Protein AF-A0A955Y370-F1 (afdb_monomer)

Structure (mmCIF, N/CA/C/O backbone):
data_AF-A0A955Y370-F1
#
_entry.id   AF-A0A955Y370-F1
#
loop_
_atom_site.group_PDB
_atom_site.id
_atom_site.type_symbol
_atom_site.label_atom_id
_atom_site.label_alt_id
_atom_site.label_comp_id
_atom_site.label_asym_id
_atom_site.label_entity_id
_atom_site.label_seq_id
_atom_site.pdbx_PDB_ins_code
_atom_site.Cartn_x
_atom_site.Cartn_y
_atom_site.Cartn_z
_atom_site.occupancy
_atom_site.B_iso_or_equiv
_atom_site.auth_seq_id
_atom_site.auth_comp_id
_atom_site.auth_asym_id
_atom_site.auth_atom_id
_atom_site.pdbx_PDB_model_num
ATOM 1 N N . ARG A 1 1 ? -1.238 20.416 1.397 1.00 49.16 1 ARG A N 1
ATOM 2 C CA . ARG A 1 1 ? -1.652 21.721 0.815 1.00 49.16 1 ARG A CA 1
ATOM 3 C C . ARG A 1 1 ? -1.357 22.889 1.753 1.00 49.16 1 ARG A C 1
ATOM 5 O O . ARG A 1 1 ? -0.565 23.721 1.354 1.00 49.16 1 ARG A O 1
ATOM 12 N N . ALA A 1 2 ? -1.892 22.925 2.979 1.00 51.19 2 ALA A N 1
ATOM 13 C CA . ALA A 1 2 ? -1.605 24.004 3.940 1.00 51.19 2 ALA A CA 1
ATOM 14 C C . ALA A 1 2 ? -0.095 24.207 4.202 1.00 51.19 2 ALA A C 1
ATOM 16 O O . ALA A 1 2 ? 0.390 25.326 4.132 1.00 51.19 2 ALA A O 1
ATOM 17 N N . VAL A 1 3 ? 0.667 23.115 4.366 1.00 54.50 3 VAL A N 1
ATOM 18 C CA . VAL A 1 3 ? 2.142 23.150 4.491 1.00 54.50 3 VAL A CA 1
ATOM 19 C C . VAL A 1 3 ? 2.817 23.796 3.272 1.00 54.50 3 VAL A C 1
ATOM 21 O O . VAL A 1 3 ? 3.740 24.586 3.415 1.00 54.50 3 VAL A O 1
ATOM 24 N N . TYR A 1 4 ? 2.323 23.507 2.065 1.00 56.50 4 TYR A N 1
ATOM 25 C CA . TYR A 1 4 ? 2.845 24.093 0.828 1.00 56.50 4 TYR A CA 1
ATOM 26 C C . TYR A 1 4 ? 2.533 25.588 0.727 1.00 56.50 4 TYR A C 1
ATOM 28 O O . TYR A 1 4 ? 3.394 26.373 0.349 1.00 56.50 4 TYR A O 1
ATOM 36 N N . GLU A 1 5 ? 1.311 25.986 1.082 1.00 58.84 5 GLU A N 1
ATOM 37 C CA . GLU A 1 5 ? 0.891 27.389 1.071 1.00 58.84 5 GLU A CA 1
ATOM 38 C C . GLU A 1 5 ? 1.672 28.212 2.111 1.00 58.84 5 GLU A C 1
ATOM 40 O O . GLU A 1 5 ? 2.074 29.334 1.808 1.00 58.84 5 GLU A O 1
ATOM 45 N N . ALA A 1 6 ? 1.966 27.635 3.282 1.00 60.94 6 ALA A N 1
ATOM 46 C CA . ALA A 1 6 ? 2.819 28.244 4.303 1.00 60.94 6 ALA A CA 1
ATOM 47 C C . ALA A 1 6 ? 4.282 28.380 3.840 1.00 60.94 6 ALA A C 1
ATOM 49 O O . ALA A 1 6 ? 4.872 29.448 3.983 1.00 60.94 6 ALA A O 1
ATOM 50 N N . LEU A 1 7 ? 4.842 27.338 3.215 1.00 59.12 7 LEU A N 1
ATOM 51 C CA . LEU A 1 7 ? 6.190 27.367 2.636 1.00 59.12 7 LEU A CA 1
ATOM 52 C C . LEU A 1 7 ? 6.324 28.401 1.518 1.00 59.12 7 LEU A C 1
ATOM 54 O O . LEU A 1 7 ? 7.246 29.209 1.526 1.00 59.12 7 LEU A O 1
ATOM 58 N N . ASP A 1 8 ? 5.394 28.406 0.564 1.00 58.59 8 ASP A N 1
ATOM 59 C CA . ASP A 1 8 ? 5.404 29.351 -0.553 1.00 58.59 8 ASP A CA 1
ATOM 60 C C . ASP A 1 8 ? 5.187 30.795 -0.069 1.00 58.59 8 ASP A C 1
ATOM 62 O O . ASP A 1 8 ? 5.757 31.733 -0.626 1.00 58.59 8 ASP A O 1
ATOM 66 N N . ALA A 1 9 ? 4.396 31.007 0.988 1.00 61.97 9 ALA A N 1
ATOM 67 C CA . ALA A 1 9 ? 4.285 32.309 1.644 1.00 61.97 9 ALA A CA 1
ATOM 68 C C . ALA A 1 9 ? 5.610 32.736 2.302 1.00 61.97 9 ALA A C 1
ATOM 70 O O . ALA A 1 9 ? 6.105 33.815 1.980 1.00 61.97 9 ALA A O 1
ATOM 71 N N . GLY A 1 10 ? 6.224 31.876 3.123 1.00 61.25 10 GLY A N 1
ATOM 72 C CA . GLY A 1 10 ? 7.496 32.166 3.796 1.00 61.25 10 GLY A CA 1
ATOM 73 C C . GLY A 1 10 ? 8.646 32.420 2.818 1.00 61.25 10 GLY A C 1
ATOM 74 O O . GLY A 1 10 ? 9.392 33.386 2.964 1.00 61.25 10 GLY A O 1
ATOM 75 N N . CYS A 1 11 ? 8.745 31.635 1.741 1.00 57.28 11 CYS A N 1
ATOM 76 C CA . CYS A 1 11 ? 9.739 31.862 0.693 1.00 57.28 11 CYS A CA 1
ATOM 77 C C . CYS A 1 11 ? 9.507 33.170 -0.081 1.00 57.28 11 CYS A C 1
ATOM 79 O O . CYS A 1 11 ? 10.476 33.845 -0.433 1.00 57.28 11 CYS A O 1
ATOM 81 N N . ARG A 1 12 ? 8.247 33.557 -0.342 1.00 58.09 12 ARG A N 1
ATOM 82 C CA . ARG A 1 12 ? 7.923 34.844 -0.986 1.00 58.09 12 ARG A CA 1
ATOM 83 C C . ARG A 1 12 ? 8.251 36.031 -0.088 1.00 58.09 12 ARG A C 1
ATOM 85 O O . ARG A 1 12 ? 8.795 37.016 -0.581 1.00 58.09 12 ARG A O 1
ATOM 92 N N . GLU A 1 13 ? 7.955 35.928 1.203 1.00 57.97 13 GLU A N 1
ATOM 93 C CA . GLU A 1 13 ? 8.300 36.947 2.196 1.00 57.97 13 GLU A CA 1
ATOM 94 C C . GLU A 1 13 ? 9.823 37.101 2.320 1.00 57.97 13 GLU A C 1
ATOM 96 O O . GLU A 1 13 ? 10.338 38.211 2.183 1.00 57.97 13 GLU A O 1
ATOM 101 N N . ALA A 1 14 ? 10.554 35.985 2.419 1.00 53.78 14 ALA A N 1
ATOM 102 C CA . ALA A 1 14 ? 12.016 35.959 2.433 1.00 53.78 14 ALA A CA 1
ATOM 103 C C . ALA A 1 14 ? 12.639 36.555 1.159 1.00 53.78 14 ALA A C 1
ATOM 105 O O . ALA A 1 14 ? 13.657 37.243 1.213 1.00 53.78 14 ALA A O 1
ATOM 106 N N . ALA A 1 15 ? 12.043 36.296 -0.009 1.00 53.59 15 ALA A N 1
ATOM 107 C CA . ALA A 1 15 ? 12.495 36.873 -1.272 1.00 53.59 15 ALA A CA 1
ATOM 108 C C . ALA A 1 15 ? 12.264 38.391 -1.326 1.00 53.59 15 ALA A C 1
ATOM 110 O O . ALA A 1 15 ? 13.119 39.122 -1.827 1.00 53.59 15 ALA A O 1
ATOM 111 N N . ALA A 1 16 ? 11.139 38.869 -0.787 1.00 56.91 16 ALA A N 1
ATOM 112 C CA . ALA A 1 16 ? 10.810 40.290 -0.729 1.00 56.91 16 ALA A CA 1
ATOM 113 C C . ALA A 1 16 ? 11.708 41.073 0.246 1.00 56.91 16 ALA A C 1
ATOM 115 O O . ALA A 1 16 ? 12.012 42.237 -0.011 1.00 56.91 16 ALA A O 1
ATOM 116 N N . SER A 1 17 ? 12.177 40.444 1.329 1.00 56.47 17 SER A N 1
ATOM 117 C CA . SER A 1 17 ? 13.056 41.068 2.331 1.00 56.47 17 SER A CA 1
ATOM 118 C C . SER A 1 17 ? 14.545 41.086 1.959 1.00 56.47 17 SER A C 1
ATOM 120 O O . SER A 1 17 ? 15.363 41.575 2.738 1.00 56.47 17 SER A O 1
ATOM 122 N N . GLY A 1 18 ? 14.914 40.565 0.785 1.00 54.41 18 GLY A N 1
ATOM 123 C CA . GLY A 1 18 ? 16.293 40.190 0.483 1.00 54.41 18 GLY A CA 1
ATOM 124 C C . GLY A 1 18 ? 16.568 38.815 1.079 1.00 54.41 18 GLY A C 1
ATOM 125 O O . GLY A 1 18 ? 16.416 38.602 2.280 1.00 54.41 18 GLY A O 1
ATOM 126 N N . TRP A 1 19 ? 16.894 37.866 0.206 1.00 52.66 19 TRP A N 1
ATOM 127 C CA . TRP A 1 19 ? 16.840 36.452 0.537 1.00 52.66 19 TRP A CA 1
ATOM 128 C C . TRP A 1 19 ? 17.754 36.099 1.706 1.00 52.66 19 TRP A C 1
ATOM 130 O O . TRP A 1 19 ? 18.968 36.310 1.656 1.00 52.66 19 TRP A O 1
ATOM 140 N N . ASP A 1 20 ? 17.142 35.583 2.765 1.00 58.75 20 ASP A N 1
ATOM 141 C CA . ASP A 1 20 ? 17.850 35.215 3.969 1.00 58.75 20 ASP A CA 1
ATOM 142 C C . ASP A 1 20 ? 18.266 33.750 3.916 1.00 58.75 20 ASP A C 1
ATOM 144 O O . ASP A 1 20 ? 17.431 32.847 3.817 1.00 58.75 20 ASP A O 1
ATOM 148 N N . SER A 1 21 ? 19.572 33.524 4.038 1.00 51.72 21 SER A N 1
ATOM 149 C CA . SER A 1 21 ? 20.179 32.201 4.075 1.00 51.72 21 SER A CA 1
ATOM 150 C C . SER A 1 21 ? 19.546 31.252 5.107 1.00 51.72 21 SER A C 1
ATOM 152 O O . SER A 1 21 ? 19.614 30.038 4.919 1.00 51.72 21 SER A O 1
ATOM 154 N N . ARG A 1 22 ? 18.902 31.779 6.155 1.00 56.19 22 ARG A N 1
ATOM 155 C CA . ARG A 1 22 ? 18.229 31.012 7.217 1.00 56.19 22 ARG A CA 1
ATOM 156 C C . ARG A 1 22 ? 17.066 30.148 6.713 1.00 56.19 22 ARG A C 1
ATOM 158 O O . ARG A 1 22 ? 16.859 29.052 7.222 1.00 56.19 22 ARG A O 1
ATOM 165 N N . TRP A 1 23 ? 16.335 30.591 5.687 1.00 57.62 23 TRP A N 1
ATOM 166 C CA . TRP A 1 23 ? 15.206 29.820 5.145 1.00 57.62 23 TRP A CA 1
ATOM 167 C C . TRP A 1 23 ? 15.648 28.567 4.407 1.00 57.62 23 TRP A C 1
ATOM 169 O O . TRP A 1 23 ? 14.915 27.586 4.370 1.00 57.62 23 TRP A O 1
ATOM 179 N N . VAL A 1 24 ? 16.850 28.591 3.835 1.00 58.09 24 VAL A N 1
ATOM 180 C CA . VAL A 1 24 ? 17.405 27.426 3.157 1.00 58.09 24 VAL A CA 1
ATOM 181 C C . VAL A 1 24 ? 17.718 26.353 4.183 1.00 58.09 24 VAL A C 1
ATOM 183 O O . VAL A 1 24 ? 17.191 25.268 4.035 1.00 58.09 24 VAL A O 1
ATOM 186 N N . ASP A 1 25 ? 18.420 26.644 5.277 1.00 57.97 25 ASP A N 1
ATOM 187 C CA . ASP A 1 25 ? 18.736 25.617 6.285 1.00 57.97 25 ASP A CA 1
ATOM 188 C C . ASP A 1 25 ? 17.469 24.958 6.869 1.00 57.97 25 ASP A C 1
ATOM 190 O O . ASP A 1 25 ? 17.417 23.739 7.004 1.00 57.97 25 ASP A O 1
ATOM 194 N N . LEU A 1 26 ? 16.403 25.733 7.090 1.00 59.19 26 LEU A N 1
ATOM 195 C CA . LEU A 1 26 ? 15.076 25.240 7.495 1.00 59.19 26 LEU A CA 1
ATOM 196 C C . LEU A 1 26 ? 14.420 24.338 6.431 1.00 59.19 26 LEU A C 1
ATOM 198 O O . LEU A 1 26 ? 13.953 23.241 6.733 1.00 59.19 26 LEU A O 1
ATOM 202 N N . VAL A 1 27 ? 14.428 24.772 5.168 1.00 64.81 27 VAL A N 1
ATOM 203 C CA . VAL A 1 27 ? 13.943 24.001 4.008 1.00 64.81 27 VAL A CA 1
ATOM 204 C C . VAL A 1 27 ? 14.742 22.704 3.838 1.00 64.81 27 VAL A C 1
ATOM 206 O O . VAL A 1 27 ? 14.165 21.665 3.526 1.00 64.81 27 VAL A O 1
ATOM 209 N N . LEU A 1 28 ? 16.055 22.746 4.063 1.00 61.28 28 LEU A N 1
ATOM 210 C CA . LEU A 1 28 ? 16.955 21.599 3.972 1.00 61.28 28 LEU A CA 1
ATOM 211 C C . LEU A 1 28 ? 16.728 20.611 5.126 1.00 61.28 28 LEU A C 1
ATOM 213 O O . LEU A 1 28 ? 16.648 19.407 4.882 1.00 61.28 28 LEU A O 1
ATOM 217 N N . LEU A 1 29 ? 16.542 21.108 6.354 1.00 61.66 29 LEU A N 1
ATOM 218 C CA . LEU A 1 29 ? 16.186 20.299 7.523 1.00 61.66 29 LEU A CA 1
ATOM 219 C C . LEU A 1 29 ? 14.863 19.553 7.294 1.00 61.66 29 LEU A C 1
ATOM 221 O O . LEU A 1 29 ? 14.743 18.374 7.623 1.00 61.66 29 LEU A O 1
ATOM 225 N N . TRP A 1 30 ? 13.884 20.217 6.673 1.00 62.06 30 TRP A N 1
ATOM 226 C CA . TRP A 1 30 ? 12.604 19.600 6.328 1.00 62.06 30 TRP A CA 1
ATOM 227 C C . TRP A 1 30 ? 12.734 18.557 5.214 1.00 62.06 30 TRP A C 1
ATOM 229 O O . TRP A 1 30 ? 12.147 17.486 5.336 1.00 62.06 30 TRP A O 1
ATOM 239 N N . LEU A 1 31 ? 13.537 18.804 4.168 1.00 58.81 31 LEU A N 1
ATOM 240 C CA . LEU A 1 31 ? 13.786 17.820 3.097 1.00 58.81 31 LEU A CA 1
ATOM 241 C C . LEU A 1 31 ? 14.421 16.523 3.600 1.00 58.81 31 LEU A C 1
ATOM 243 O O . LEU A 1 31 ? 14.217 15.469 2.998 1.00 58.81 31 LEU A O 1
ATOM 247 N N . ALA A 1 32 ? 15.198 16.591 4.680 1.00 58.47 32 ALA A N 1
ATOM 248 C CA . ALA A 1 32 ? 15.848 15.425 5.258 1.00 58.47 32 ALA A CA 1
ATOM 249 C C . ALA A 1 32 ? 14.878 14.503 6.027 1.00 58.47 32 ALA A C 1
ATOM 251 O O . ALA A 1 32 ? 15.217 13.337 6.249 1.00 58.47 32 ALA A O 1
ATOM 252 N N . ARG A 1 33 ? 13.678 14.976 6.409 1.00 53.28 33 ARG A N 1
ATOM 253 C CA . ARG A 1 33 ? 12.718 14.226 7.242 1.00 53.28 33 ARG A CA 1
ATOM 254 C C . ARG A 1 33 ? 11.541 13.640 6.429 1.00 53.28 33 ARG A C 1
ATOM 256 O O . ARG A 1 33 ? 11.082 14.254 5.461 1.00 53.28 33 ARG A O 1
ATOM 263 N N . PRO A 1 34 ? 11.015 12.451 6.783 1.00 46.09 34 PRO A N 1
ATOM 264 C CA . PRO A 1 34 ? 9.757 11.942 6.229 1.00 46.09 34 PRO A CA 1
ATOM 265 C C . PRO A 1 34 ? 8.550 12.841 6.580 1.00 46.09 34 PRO A C 1
ATOM 267 O O . PRO A 1 34 ? 8.529 13.418 7.668 1.00 46.09 34 PRO A O 1
ATOM 270 N N . PRO A 1 35 ? 7.538 12.965 5.691 1.00 48.25 35 PRO A N 1
ATOM 271 C CA . PRO A 1 35 ? 7.419 12.329 4.371 1.00 48.25 35 PRO A CA 1
ATOM 272 C C . PRO A 1 35 ? 8.093 13.128 3.237 1.00 48.25 35 PRO A C 1
ATOM 274 O O . PRO A 1 35 ? 8.033 12.728 2.074 1.00 48.25 35 PRO A O 1
ATOM 277 N N . PHE A 1 36 ? 8.728 14.265 3.539 1.00 56.56 36 PHE A N 1
ATOM 278 C CA . PHE A 1 36 ? 9.245 15.206 2.539 1.00 56.56 36 PHE A CA 1
ATOM 279 C C . PHE A 1 36 ? 10.387 14.630 1.699 1.00 56.56 36 PHE A C 1
ATOM 281 O O . PHE A 1 36 ? 10.412 14.849 0.488 1.00 56.56 36 PHE A O 1
ATOM 288 N N . ARG A 1 37 ? 11.255 13.809 2.308 1.00 53.81 37 ARG A N 1
ATOM 289 C CA . ARG A 1 37 ? 12.293 13.038 1.599 1.00 53.81 37 ARG A CA 1
ATOM 290 C C . ARG A 1 37 ? 11.718 12.063 0.560 1.00 53.81 37 ARG A C 1
ATOM 292 O O . ARG A 1 37 ? 12.395 11.719 -0.406 1.00 53.81 37 ARG A O 1
ATOM 299 N N . LEU A 1 38 ? 10.481 11.603 0.764 1.00 49.34 38 LEU A N 1
ATOM 300 C CA . LEU A 1 38 ? 9.860 10.535 -0.022 1.00 49.34 38 LEU A CA 1
ATOM 301 C C . LEU A 1 38 ? 8.833 11.044 -1.043 1.00 49.34 38 LEU A C 1
ATOM 303 O O . LEU A 1 38 ? 8.571 10.336 -2.012 1.00 49.34 38 LEU A O 1
ATOM 307 N N . SER A 1 39 ? 8.293 12.261 -0.884 1.00 55.16 39 SER A N 1
ATOM 308 C CA . SER A 1 39 ? 7.314 12.846 -1.816 1.00 55.16 39 SER A CA 1
ATOM 309 C C . SER A 1 39 ? 7.985 13.504 -3.036 1.00 55.16 39 SER A C 1
ATOM 311 O O . SER A 1 39 ? 8.614 14.562 -2.900 1.00 55.16 39 SER A O 1
ATOM 313 N N . PRO A 1 40 ? 7.805 12.954 -4.256 1.00 53.69 40 PRO A N 1
ATOM 314 C CA . PRO A 1 40 ? 8.353 13.534 -5.482 1.00 53.69 40 PRO A CA 1
ATOM 315 C C . PRO A 1 40 ? 7.807 14.935 -5.772 1.00 53.69 40 PRO A C 1
ATOM 317 O O . PRO A 1 40 ? 8.546 15.802 -6.231 1.00 53.69 40 PRO A O 1
ATOM 320 N N . GLU A 1 41 ? 6.527 15.182 -5.492 1.00 52.38 41 GLU A N 1
ATOM 321 C CA . GLU A 1 41 ? 5.870 16.465 -5.747 1.00 52.38 41 GLU A CA 1
ATOM 322 C C . GLU A 1 41 ? 6.439 17.566 -4.853 1.00 52.38 41 GLU A C 1
ATOM 324 O O . GLU A 1 41 ? 6.674 18.682 -5.319 1.00 52.38 41 GLU A O 1
ATOM 329 N N . ILE A 1 42 ? 6.702 17.244 -3.583 1.00 56.06 42 ILE A N 1
ATOM 330 C CA . ILE A 1 42 ? 7.294 18.188 -2.637 1.00 56.06 42 ILE A CA 1
ATOM 331 C C . ILE A 1 42 ? 8.761 18.439 -2.995 1.00 56.06 42 ILE A C 1
ATOM 333 O O . ILE A 1 42 ? 9.162 19.597 -3.090 1.00 56.06 42 ILE A O 1
ATOM 337 N N . CYS A 1 43 ? 9.526 17.394 -3.326 1.00 59.41 43 CYS A N 1
ATOM 338 C CA . CYS A 1 43 ? 10.891 17.540 -3.833 1.00 59.41 43 CYS A CA 1
ATOM 339 C C . CYS A 1 43 ? 10.949 18.439 -5.079 1.00 59.41 43 CYS A C 1
ATOM 341 O O . CYS A 1 43 ? 11.741 19.376 -5.122 1.00 59.41 43 CYS A O 1
ATOM 343 N N . VAL A 1 44 ? 10.087 18.221 -6.078 1.00 57.94 44 VAL A N 1
ATOM 344 C CA . VAL A 1 44 ? 10.044 19.036 -7.306 1.00 57.94 44 VAL A CA 1
ATOM 345 C C . VAL A 1 44 ? 9.650 20.481 -7.011 1.00 57.94 44 VAL A C 1
ATOM 347 O O . VAL A 1 44 ? 10.261 21.405 -7.551 1.00 57.94 44 VAL A O 1
ATOM 350 N N . ALA A 1 45 ? 8.656 20.707 -6.153 1.00 56.75 45 ALA A N 1
ATOM 351 C CA . ALA A 1 45 ? 8.224 22.056 -5.817 1.00 56.75 45 ALA A CA 1
ATOM 352 C C . ALA A 1 45 ? 9.286 22.825 -5.011 1.00 56.75 45 ALA A C 1
ATOM 354 O O . ALA A 1 45 ? 9.481 24.023 -5.234 1.00 56.75 45 ALA A O 1
ATOM 355 N N . MET A 1 46 ? 10.018 22.131 -4.136 1.00 61.44 46 MET A N 1
ATOM 356 C CA . MET A 1 46 ? 11.120 22.688 -3.349 1.00 61.44 46 MET A CA 1
ATOM 357 C C . MET A 1 46 ? 12.373 22.918 -4.195 1.00 61.44 46 MET A C 1
ATOM 359 O O . MET A 1 46 ? 12.978 23.979 -4.094 1.00 61.44 46 MET A O 1
ATOM 363 N N . VAL A 1 47 ? 12.705 22.018 -5.124 1.00 63.72 47 VAL A N 1
ATOM 364 C CA . VAL A 1 47 ? 13.721 22.257 -6.163 1.00 63.72 47 VAL A CA 1
ATOM 365 C C . VAL A 1 47 ? 13.321 23.453 -7.030 1.00 63.72 47 VAL A C 1
ATOM 367 O O . VAL A 1 47 ? 14.161 24.286 -7.335 1.00 63.72 47 VAL A O 1
ATOM 370 N N . GLY A 1 48 ? 12.042 23.616 -7.377 1.00 63.06 48 GLY A N 1
ATOM 371 C CA . GLY A 1 48 ? 11.546 24.798 -8.089 1.00 63.06 48 GLY A CA 1
ATOM 372 C C . GLY A 1 48 ? 11.620 26.098 -7.275 1.00 63.06 48 GLY A C 1
ATOM 373 O O . GLY A 1 48 ? 11.749 27.180 -7.847 1.00 63.06 48 GLY A O 1
ATOM 374 N N . LEU A 1 49 ? 11.542 26.024 -5.945 1.00 59.03 49 LEU A N 1
ATOM 375 C CA . LEU A 1 49 ? 11.808 27.148 -5.042 1.00 59.03 49 LEU A CA 1
ATOM 376 C C . LEU A 1 49 ? 13.308 27.466 -5.000 1.00 59.03 49 LEU A C 1
ATOM 378 O O . LEU A 1 49 ? 13.696 28.601 -5.261 1.00 59.03 49 LEU A O 1
ATOM 382 N N . LEU A 1 50 ? 14.159 26.461 -4.792 1.00 62.91 50 LEU A N 1
ATOM 383 C CA . LEU A 1 50 ? 15.616 26.611 -4.812 1.00 62.91 50 LEU A CA 1
ATOM 384 C C . LEU A 1 50 ? 16.132 27.108 -6.183 1.00 62.91 50 LEU A C 1
ATOM 386 O O . LEU A 1 50 ? 17.018 27.954 -6.215 1.00 62.91 50 LEU A O 1
ATOM 390 N N . ASP A 1 51 ? 15.527 26.691 -7.306 1.00 60.16 51 ASP A N 1
ATOM 391 C CA . ASP A 1 51 ? 15.818 27.166 -8.677 1.00 60.16 51 ASP A CA 1
ATOM 392 C C . ASP A 1 51 ? 15.452 28.637 -8.890 1.00 60.16 51 ASP A C 1
ATOM 394 O O . ASP A 1 51 ? 16.167 29.378 -9.569 1.00 60.16 51 ASP A O 1
ATOM 398 N N . ARG A 1 52 ? 14.314 29.065 -8.333 1.00 59.09 52 ARG A N 1
ATOM 399 C CA . ARG A 1 52 ? 13.845 30.452 -8.438 1.00 59.09 52 ARG A CA 1
ATOM 400 C C . ARG A 1 52 ? 14.705 31.417 -7.628 1.00 59.09 52 ARG A C 1
ATOM 402 O O . ARG A 1 52 ? 14.738 32.597 -7.965 1.00 59.09 52 ARG A O 1
ATOM 409 N N . HIS A 1 53 ? 15.407 30.922 -6.612 1.00 58.12 53 HIS A N 1
ATOM 410 C CA . HIS A 1 53 ? 16.169 31.753 -5.681 1.00 58.12 53 HIS A CA 1
ATOM 411 C C . HIS A 1 53 ? 17.693 31.527 -5.709 1.00 58.12 53 HIS A C 1
ATOM 413 O O . HIS A 1 53 ? 18.431 32.339 -5.164 1.00 58.12 53 HIS A O 1
ATOM 419 N N . ALA A 1 54 ? 18.167 30.488 -6.404 1.00 54.69 54 ALA A N 1
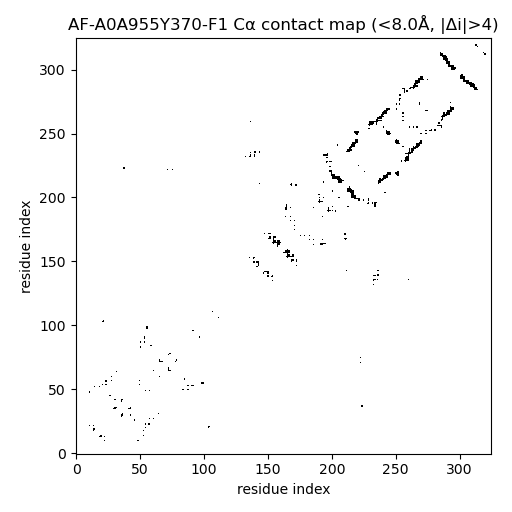ATOM 420 C CA . ALA A 1 54 ? 19.571 30.223 -6.721 1.00 54.69 54 ALA A CA 1
ATOM 421 C C . ALA A 1 54 ? 20.545 30.136 -5.513 1.00 54.69 54 ALA A C 1
ATOM 423 O O . ALA A 1 54 ? 21.689 30.583 -5.633 1.00 54.69 54 ALA A O 1
ATOM 424 N N . ASP A 1 55 ? 20.158 29.526 -4.370 1.00 60.44 55 ASP A N 1
ATOM 425 C CA . ASP A 1 55 ? 21.122 29.309 -3.260 1.00 60.44 55 ASP A CA 1
ATOM 426 C C . ASP A 1 55 ? 22.232 28.340 -3.673 1.00 60.44 55 ASP A C 1
ATOM 428 O O . ASP A 1 55 ? 21.938 27.228 -4.130 1.00 60.44 55 ASP A O 1
ATOM 432 N N . PRO A 1 56 ? 23.505 28.665 -3.409 1.00 53.56 56 PRO A N 1
ATOM 433 C CA . PRO A 1 56 ? 24.592 27.706 -3.556 1.00 53.56 56 PRO A CA 1
ATOM 434 C C . PRO A 1 56 ? 24.477 26.468 -2.643 1.00 53.56 56 PRO A C 1
ATOM 436 O O . PRO A 1 56 ? 24.907 25.398 -3.068 1.00 53.56 56 PRO A O 1
ATOM 439 N N . ARG A 1 57 ? 23.874 26.564 -1.450 1.00 57.31 57 ARG A N 1
ATOM 440 C CA . ARG A 1 57 ? 23.686 25.441 -0.503 1.00 57.31 57 ARG A CA 1
ATOM 441 C C . ARG A 1 57 ? 22.544 24.512 -0.898 1.00 57.31 57 ARG A C 1
ATOM 443 O O . ARG A 1 57 ? 22.613 23.314 -0.648 1.00 57.31 57 ARG A O 1
ATOM 450 N N . GLY A 1 58 ? 21.536 25.029 -1.605 1.00 56.56 58 GLY A N 1
ATOM 451 C CA . GLY A 1 58 ? 20.486 24.201 -2.208 1.00 56.56 58 GLY A CA 1
ATOM 452 C C . GLY A 1 58 ? 21.055 23.177 -3.196 1.00 56.56 58 GLY A C 1
ATOM 453 O O . GLY A 1 58 ? 20.506 22.094 -3.349 1.00 56.56 58 GLY A O 1
ATOM 454 N N . LEU A 1 59 ? 22.194 23.495 -3.819 1.00 55.97 59 LEU A N 1
ATOM 455 C CA . LEU A 1 59 ? 22.952 22.617 -4.713 1.00 55.97 59 LEU A CA 1
ATOM 456 C C . LEU A 1 59 ? 23.733 21.534 -3.957 1.00 55.97 59 LEU A C 1
ATOM 458 O O . LEU A 1 59 ? 23.826 20.409 -4.439 1.00 55.97 59 LEU A O 1
ATOM 462 N N . GLU A 1 60 ? 24.299 21.868 -2.798 1.00 57.97 60 GLU A N 1
ATOM 463 C CA . GLU A 1 60 ? 25.017 20.921 -1.936 1.00 57.97 60 GLU A CA 1
ATOM 464 C C . GLU A 1 60 ? 24.055 19.933 -1.291 1.00 57.97 60 GLU A C 1
ATOM 466 O O . GLU A 1 60 ? 24.289 18.734 -1.373 1.00 57.97 60 GLU A O 1
ATOM 471 N N . VAL A 1 61 ? 22.908 20.396 -0.797 1.00 55.62 61 VAL A N 1
ATOM 472 C CA . VAL A 1 61 ? 21.902 19.478 -0.263 1.00 55.62 61 VAL A CA 1
ATOM 473 C C . VAL A 1 61 ? 21.131 18.760 -1.356 1.00 55.62 61 VAL A C 1
ATOM 475 O O . VAL A 1 61 ? 20.802 17.599 -1.179 1.00 55.62 61 VAL A O 1
ATOM 478 N N . ALA A 1 62 ? 20.918 19.343 -2.539 1.00 54.41 62 ALA A N 1
ATOM 479 C CA . ALA A 1 62 ? 20.450 18.548 -3.675 1.00 54.41 62 ALA A CA 1
ATOM 480 C C . ALA A 1 62 ? 21.435 17.414 -4.009 1.00 54.41 62 ALA A C 1
ATOM 482 O O . ALA A 1 62 ? 20.992 16.330 -4.369 1.00 54.41 62 ALA A O 1
ATOM 483 N N . ARG A 1 63 ? 22.751 17.633 -3.859 1.00 54.28 63 ARG A N 1
ATOM 484 C CA . ARG A 1 63 ? 23.783 16.590 -4.016 1.00 54.28 63 ARG A CA 1
ATOM 485 C C . ARG A 1 63 ? 23.812 15.595 -2.851 1.00 54.28 63 ARG A C 1
ATOM 487 O O . ARG A 1 63 ? 24.085 14.427 -3.086 1.00 54.28 63 ARG A O 1
ATOM 494 N N . GLU A 1 64 ? 23.522 16.030 -1.630 1.00 54.59 64 GLU A N 1
ATOM 495 C CA . GLU A 1 64 ? 23.478 15.182 -0.431 1.00 54.59 64 GLU A CA 1
ATOM 496 C C . GLU A 1 64 ? 22.194 14.340 -0.363 1.00 54.59 64 GLU A C 1
ATOM 498 O O . GLU A 1 64 ? 22.249 13.140 -0.114 1.00 54.59 64 GLU A O 1
ATOM 503 N N . ILE A 1 65 ? 21.046 14.923 -0.719 1.00 47.69 65 ILE A N 1
ATOM 504 C CA . ILE A 1 65 ? 19.791 14.215 -1.014 1.00 47.69 65 ILE A CA 1
ATOM 505 C C . ILE A 1 65 ? 20.007 13.258 -2.194 1.00 47.69 65 ILE A C 1
ATOM 507 O O . ILE A 1 65 ? 19.529 12.124 -2.157 1.00 47.69 65 ILE A O 1
ATOM 511 N N . ALA A 1 66 ? 20.786 13.664 -3.205 1.00 47.78 66 ALA A N 1
ATOM 512 C CA . ALA A 1 66 ? 21.244 12.768 -4.269 1.00 47.78 66 ALA A CA 1
ATOM 513 C C . ALA A 1 66 ? 22.239 11.690 -3.806 1.00 47.78 66 ALA A C 1
ATOM 515 O O . ALA A 1 66 ? 22.512 10.764 -4.563 1.00 47.78 66 ALA A O 1
ATOM 516 N N . GLY A 1 67 ? 22.747 11.791 -2.574 1.00 42.47 67 GLY A N 1
ATOM 517 C CA . GLY A 1 67 ? 23.574 10.806 -1.878 1.00 42.47 67 GLY A CA 1
ATOM 518 C C . GLY A 1 67 ? 22.790 9.639 -1.261 1.00 42.47 67 GLY A C 1
ATOM 519 O O . GLY A 1 67 ? 23.383 8.780 -0.615 1.00 42.47 67 GLY A O 1
ATOM 520 N N . LEU A 1 68 ? 21.475 9.547 -1.487 1.00 44.50 68 LEU A N 1
ATOM 521 C CA . LEU A 1 68 ? 20.769 8.260 -1.534 1.00 44.50 68 LEU A CA 1
ATOM 522 C C . LEU A 1 68 ? 21.414 7.421 -2.647 1.00 44.50 68 LEU A C 1
ATOM 524 O O . LEU A 1 68 ? 21.316 7.855 -3.788 1.00 44.50 68 LEU A O 1
ATOM 528 N N . SER A 1 69 ? 22.094 6.306 -2.317 1.00 41.94 69 SER A N 1
ATOM 529 C CA . SER A 1 69 ? 22.969 5.497 -3.201 1.00 41.94 69 SER A CA 1
ATOM 530 C C . SER A 1 69 ? 22.950 5.927 -4.673 1.00 41.94 69 SER A C 1
ATOM 532 O O . SER A 1 69 ? 21.933 5.755 -5.346 1.00 41.94 69 SER A O 1
ATOM 534 N N . ASP A 1 70 ? 24.081 6.455 -5.142 1.00 44.09 70 ASP A N 1
ATOM 535 C CA . ASP A 1 70 ? 24.351 7.102 -6.438 1.00 44.09 70 ASP A CA 1
ATOM 536 C C . ASP A 1 70 ? 23.554 6.570 -7.657 1.00 44.09 70 ASP A C 1
ATOM 538 O O . ASP A 1 70 ? 23.247 7.315 -8.582 1.00 44.09 70 ASP A O 1
ATOM 542 N N . THR A 1 71 ? 23.189 5.289 -7.671 1.00 46.12 71 THR A N 1
ATOM 543 C CA . THR A 1 71 ? 22.374 4.611 -8.686 1.00 46.12 71 THR A CA 1
ATOM 544 C C . THR A 1 71 ? 20.890 5.007 -8.662 1.00 46.12 71 THR A C 1
ATOM 546 O O . THR A 1 71 ? 20.364 5.443 -9.682 1.00 46.12 71 THR A O 1
ATOM 549 N N . ALA A 1 72 ? 20.214 4.945 -7.510 1.00 46.31 72 ALA A N 1
ATOM 550 C CA . ALA A 1 72 ? 18.759 5.120 -7.418 1.00 46.31 72 ALA A CA 1
ATOM 551 C C . ALA A 1 72 ? 18.330 6.575 -7.659 1.00 46.31 72 ALA A C 1
ATOM 553 O O . ALA A 1 72 ? 17.326 6.832 -8.324 1.00 46.31 72 ALA A O 1
ATOM 554 N N . PHE A 1 73 ? 19.106 7.551 -7.176 1.00 45.12 73 PHE A N 1
ATOM 555 C CA . PHE A 1 73 ? 18.843 8.959 -7.473 1.00 45.12 73 PHE A CA 1
ATOM 556 C C . PHE A 1 73 ? 19.226 9.327 -8.918 1.00 45.12 73 PHE A C 1
ATOM 558 O O . PHE A 1 73 ? 18.488 10.078 -9.557 1.00 45.12 73 PHE A O 1
ATOM 565 N N . ARG A 1 74 ? 20.323 8.790 -9.485 1.00 48.06 74 ARG A N 1
ATOM 566 C CA . ARG A 1 74 ? 20.681 9.022 -10.904 1.00 48.06 74 ARG A CA 1
ATOM 567 C C . ARG A 1 74 ? 19.692 8.392 -11.874 1.00 48.06 74 ARG A C 1
ATOM 569 O O . ARG A 1 74 ? 19.364 9.027 -12.870 1.00 48.06 74 ARG A O 1
ATOM 576 N N . GLU A 1 75 ? 19.193 7.194 -11.611 1.00 52.12 75 GLU A N 1
ATOM 577 C CA . GLU A 1 75 ? 18.172 6.579 -12.465 1.00 52.12 75 GLU A CA 1
ATOM 578 C C . GLU A 1 75 ? 16.839 7.325 -12.365 1.00 52.12 75 GLU A C 1
ATOM 580 O O . GLU A 1 75 ? 16.181 7.574 -13.375 1.00 52.12 75 GLU A O 1
ATOM 585 N N . ARG A 1 76 ? 16.467 7.759 -11.155 1.00 50.25 76 ARG A N 1
ATOM 586 C CA . ARG A 1 76 ? 15.177 8.404 -10.878 1.00 50.25 76 ARG A CA 1
ATOM 587 C C . ARG A 1 76 ? 15.121 9.882 -11.257 1.00 50.25 76 ARG A C 1
ATOM 589 O O . ARG A 1 76 ? 14.097 10.365 -11.734 1.00 50.25 76 ARG A O 1
ATOM 596 N N . TYR A 1 77 ? 16.212 10.607 -11.041 1.00 50.53 77 TYR A N 1
ATOM 597 C CA . TYR A 1 77 ? 16.281 12.058 -11.187 1.00 50.53 77 TYR A CA 1
ATOM 598 C C . TYR A 1 77 ? 17.487 12.521 -11.995 1.00 50.53 77 TYR A C 1
ATOM 600 O O . TYR A 1 77 ? 17.622 13.721 -12.193 1.00 50.53 77 TYR A O 1
ATOM 608 N N . GLY A 1 78 ? 18.338 11.636 -12.523 1.00 54.41 78 GLY A N 1
ATOM 609 C CA . GLY A 1 78 ? 19.508 12.027 -13.316 1.00 54.41 78 GLY A CA 1
ATOM 610 C C . GLY A 1 78 ? 19.148 12.877 -14.529 1.00 54.41 78 GLY A C 1
ATOM 611 O O . GLY A 1 78 ? 19.871 13.814 -14.836 1.00 54.41 78 GLY A O 1
ATOM 612 N N . GLY A 1 79 ? 17.986 12.648 -15.152 1.00 54.78 79 GLY A N 1
ATOM 613 C CA . GLY A 1 79 ? 17.459 13.528 -16.201 1.00 54.78 79 GLY A CA 1
ATOM 614 C C . GLY A 1 79 ? 17.055 14.916 -15.688 1.00 54.78 79 GLY A C 1
ATOM 615 O O . GLY A 1 79 ? 17.337 15.919 -16.339 1.00 54.78 79 GLY A O 1
ATOM 616 N N . LEU A 1 80 ? 16.444 14.998 -14.501 1.00 52.00 80 LEU A N 1
ATOM 617 C CA . LEU A 1 80 ? 16.059 16.266 -13.875 1.00 52.00 80 LEU A CA 1
ATOM 618 C C . LEU A 1 80 ? 17.297 17.021 -13.369 1.00 52.00 80 LEU A C 1
ATOM 620 O O . LEU A 1 80 ? 17.461 18.196 -13.665 1.00 52.00 80 LEU A O 1
ATOM 624 N N . ALA A 1 81 ? 18.212 16.343 -12.682 1.00 54.94 81 ALA A N 1
ATOM 625 C CA . ALA A 1 81 ? 19.486 16.877 -12.225 1.00 54.94 81 ALA A CA 1
ATOM 626 C C . ALA A 1 81 ? 20.357 17.331 -13.409 1.00 54.94 81 ALA A C 1
ATOM 628 O O . ALA A 1 81 ? 20.879 18.440 -13.382 1.00 54.94 81 ALA A O 1
ATOM 629 N N . ALA A 1 82 ? 20.447 16.554 -14.493 1.00 56.59 82 ALA A N 1
ATOM 630 C CA . ALA A 1 82 ? 21.161 16.956 -15.707 1.00 56.59 82 ALA A CA 1
ATOM 631 C C . ALA A 1 82 ? 20.503 18.145 -16.427 1.00 56.59 82 ALA A C 1
ATOM 633 O O . ALA A 1 82 ? 21.198 18.909 -17.089 1.00 56.59 82 ALA A O 1
ATOM 634 N N . LEU A 1 83 ? 19.187 18.333 -16.296 1.00 56.50 83 LEU A N 1
ATOM 635 C CA . LEU A 1 83 ? 18.475 19.484 -16.858 1.00 56.50 83 LEU A CA 1
ATOM 636 C C . LEU A 1 83 ? 18.609 20.740 -15.979 1.00 56.50 83 LEU A C 1
ATOM 638 O O . LEU A 1 83 ? 18.709 21.859 -16.485 1.00 56.50 83 LEU A O 1
ATOM 642 N N . VAL A 1 84 ? 18.569 20.559 -14.661 1.00 57.34 84 VAL A N 1
ATOM 643 C CA . VAL A 1 84 ? 18.437 21.635 -13.674 1.00 57.34 84 VAL A CA 1
ATOM 644 C C . VAL A 1 84 ? 19.806 22.136 -13.211 1.00 57.34 84 VAL A C 1
ATOM 646 O O . VAL A 1 84 ? 20.010 23.345 -13.157 1.00 57.34 84 VAL A O 1
ATOM 649 N N . LEU A 1 85 ? 20.784 21.252 -12.975 1.00 58.09 85 LEU A N 1
ATOM 650 C CA . LEU A 1 85 ? 22.115 21.637 -12.485 1.00 58.09 85 LEU A CA 1
ATOM 651 C C . LEU A 1 85 ? 22.880 22.570 -13.445 1.00 58.09 85 LEU A C 1
ATOM 653 O O . LEU A 1 85 ? 23.454 23.545 -12.955 1.00 58.09 85 LEU A O 1
ATOM 657 N N . PRO A 1 86 ? 22.882 22.371 -14.783 1.00 63.66 86 PRO A N 1
ATOM 658 C CA . PRO A 1 86 ? 23.522 23.317 -15.698 1.00 63.66 86 PRO A CA 1
ATOM 659 C C . PRO A 1 86 ? 22.817 24.673 -15.711 1.00 63.66 86 PRO A C 1
ATOM 661 O O . PRO A 1 86 ? 23.481 25.704 -15.682 1.00 63.66 86 PRO A O 1
ATOM 664 N N . ARG A 1 87 ? 21.476 24.681 -15.668 1.00 63.22 87 ARG A N 1
ATOM 665 C CA . ARG A 1 87 ? 20.679 25.912 -15.563 1.00 63.22 87 ARG A CA 1
ATOM 666 C C . ARG A 1 87 ? 20.947 26.654 -14.258 1.00 63.22 87 ARG A C 1
ATOM 668 O O . ARG A 1 87 ? 20.989 27.879 -14.264 1.00 63.22 87 ARG A O 1
ATOM 675 N N . TRP A 1 88 ? 21.157 25.940 -13.156 1.00 61.56 88 TRP A N 1
ATOM 676 C CA . TRP A 1 88 ? 21.531 26.533 -11.871 1.00 61.56 88 TRP A CA 1
ATOM 677 C C . TRP A 1 88 ? 22.933 27.123 -11.909 1.00 61.56 88 TRP A C 1
ATOM 679 O O . TRP A 1 88 ? 23.129 28.248 -11.460 1.00 61.56 88 TRP A O 1
ATOM 689 N N . ALA A 1 89 ? 23.899 26.402 -12.480 1.00 60.81 89 ALA A N 1
ATOM 690 C CA . ALA A 1 89 ? 25.259 26.903 -12.656 1.00 60.81 89 ALA A CA 1
ATOM 691 C C . ALA A 1 89 ? 25.293 28.153 -13.554 1.00 60.81 89 ALA A C 1
ATOM 693 O O . ALA A 1 89 ? 25.979 29.124 -13.236 1.00 60.81 89 ALA A O 1
ATOM 694 N N . GLU A 1 90 ? 24.506 28.161 -14.630 1.00 64.50 90 GLU A N 1
ATOM 695 C CA . GLU A 1 90 ? 24.367 29.292 -15.547 1.00 64.50 90 GLU A CA 1
ATOM 696 C C . GLU A 1 90 ? 23.677 30.492 -14.882 1.00 64.50 90 GLU A C 1
ATOM 698 O O . GLU A 1 90 ? 24.219 31.597 -14.904 1.00 64.50 90 GLU A O 1
ATOM 703 N N . ARG A 1 91 ? 22.534 30.294 -14.209 1.00 61.34 91 ARG A N 1
ATOM 704 C CA . ARG A 1 91 ? 21.864 31.368 -13.453 1.00 61.34 91 ARG A CA 1
ATOM 705 C C . ARG A 1 91 ? 22.744 31.908 -12.333 1.00 61.34 91 ARG A C 1
ATOM 707 O O . ARG A 1 91 ? 22.746 33.110 -12.097 1.00 61.34 91 ARG A O 1
ATOM 714 N N . ARG A 1 92 ? 23.535 31.066 -11.668 1.00 58.88 92 ARG A N 1
ATOM 715 C CA . ARG A 1 92 ? 24.533 31.501 -10.681 1.00 58.88 92 ARG A CA 1
ATOM 716 C C . ARG A 1 92 ? 25.598 32.390 -11.321 1.00 58.88 92 ARG A C 1
ATOM 718 O O . ARG A 1 92 ? 25.921 33.435 -10.768 1.00 58.88 92 ARG A O 1
ATOM 725 N N . ALA A 1 93 ? 26.110 32.005 -12.488 1.00 64.88 93 ALA A N 1
ATOM 726 C CA . ALA A 1 93 ? 27.083 32.810 -13.221 1.00 64.88 93 ALA A CA 1
ATOM 727 C C . ALA A 1 93 ? 26.499 34.162 -13.678 1.00 64.88 93 ALA A C 1
ATOM 729 O O . ALA A 1 93 ? 27.196 35.172 -13.646 1.00 64.88 93 ALA A O 1
ATOM 730 N N . GLN A 1 94 ? 25.220 34.192 -14.064 1.00 65.12 94 GLN A N 1
ATOM 731 C CA . GLN A 1 94 ? 24.536 35.393 -14.561 1.00 65.12 94 GLN A CA 1
ATOM 732 C C . GLN A 1 94 ? 24.031 36.324 -13.453 1.00 65.12 94 GLN A C 1
ATOM 734 O O . GLN A 1 94 ? 23.992 37.537 -13.635 1.00 65.12 94 GLN A O 1
ATOM 739 N N . SER A 1 95 ? 23.623 35.773 -12.314 1.00 57.28 95 SER A N 1
ATOM 740 C CA . SER A 1 95 ? 22.977 36.531 -11.238 1.00 57.28 95 SER A CA 1
ATOM 741 C C . SER A 1 95 ? 23.957 37.346 -10.390 1.00 57.28 95 SER A C 1
ATOM 743 O O . SER A 1 95 ? 23.526 38.177 -9.596 1.00 57.28 95 SER A O 1
ATOM 745 N N . GLY A 1 96 ? 25.270 37.130 -10.549 1.00 55.06 96 GLY A N 1
ATOM 746 C CA . GLY A 1 96 ? 26.299 37.869 -9.814 1.00 55.06 96 GLY A CA 1
ATOM 747 C C . GLY A 1 96 ? 26.250 37.647 -8.300 1.00 55.06 96 GLY A C 1
ATOM 748 O O . GLY A 1 96 ? 26.879 38.404 -7.561 1.00 55.06 96 GLY A O 1
ATOM 749 N N . TYR A 1 97 ? 25.517 36.629 -7.830 1.00 47.94 97 TYR A N 1
ATOM 750 C CA . TYR A 1 97 ? 25.469 36.299 -6.413 1.00 47.94 97 TYR A CA 1
ATOM 751 C C . TYR A 1 97 ? 26.881 35.914 -5.962 1.00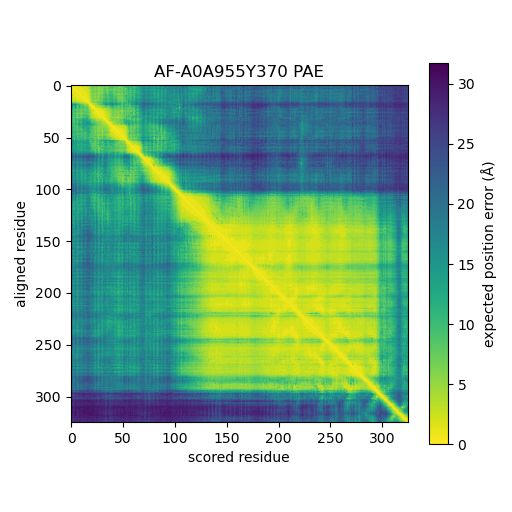 47.94 97 TYR A C 1
ATOM 753 O O . TYR A 1 97 ? 27.464 34.972 -6.516 1.00 47.94 97 TYR A O 1
ATOM 761 N N . PRO A 1 98 ? 27.460 36.618 -4.973 1.00 51.00 98 PRO A N 1
ATOM 762 C CA . PRO A 1 98 ? 28.710 36.175 -4.386 1.00 51.00 98 PRO A CA 1
ATOM 763 C C . PRO A 1 98 ? 28.503 34.751 -3.869 1.00 51.00 98 PRO A C 1
ATOM 765 O O . PRO A 1 98 ? 27.421 34.416 -3.378 1.00 51.00 98 PRO A O 1
ATOM 768 N N . ALA A 1 99 ? 29.527 33.899 -3.985 1.00 50.44 99 ALA A N 1
ATOM 769 C CA . ALA A 1 99 ? 29.526 32.645 -3.244 1.00 50.44 99 ALA A CA 1
ATOM 770 C C . ALA A 1 99 ? 29.137 32.985 -1.801 1.00 50.44 99 ALA A C 1
ATOM 772 O O . ALA A 1 99 ? 29.726 33.903 -1.227 1.00 50.44 99 ALA A O 1
ATOM 773 N N . VAL A 1 100 ? 28.100 32.332 -1.266 1.00 45.97 100 VAL A N 1
ATOM 774 C CA . VAL A 1 100 ? 27.675 32.531 0.122 1.00 45.97 100 VAL A CA 1
ATOM 775 C C . VAL A 1 100 ? 28.825 32.026 0.989 1.00 45.97 100 VAL A C 1
ATOM 777 O O . VAL A 1 100 ? 28.930 30.853 1.307 1.00 45.97 100 VAL A O 1
ATOM 780 N N . THR A 1 101 ? 29.772 32.916 1.260 1.00 45.16 101 THR A N 1
ATOM 781 C CA . THR A 1 101 ? 30.929 32.711 2.133 1.00 45.16 101 THR A CA 1
ATOM 782 C C . THR A 1 101 ? 30.651 33.254 3.523 1.00 45.16 101 THR A C 1
ATOM 784 O O . THR A 1 101 ? 31.494 33.139 4.410 1.00 45.16 101 THR A O 1
ATOM 787 N N . ARG A 1 102 ? 29.474 33.860 3.732 1.00 43.94 102 ARG A N 1
ATOM 788 C CA . ARG A 1 102 ? 29.037 34.221 5.071 1.00 43.94 102 ARG A CA 1
ATOM 789 C C . ARG A 1 102 ? 28.704 32.933 5.819 1.00 43.94 102 ARG A C 1
ATOM 791 O O . ARG A 1 102 ? 27.843 32.195 5.343 1.00 43.94 102 ARG A O 1
ATOM 798 N N . PRO A 1 103 ? 29.361 32.666 6.961 1.00 48.47 103 PRO A N 1
ATOM 799 C CA . PRO A 1 103 ? 28.925 31.592 7.837 1.00 48.47 103 PRO A CA 1
ATOM 800 C C . PRO A 1 103 ? 27.459 31.834 8.194 1.00 48.47 103 PRO A C 1
ATOM 802 O O . PRO A 1 103 ? 27.051 32.992 8.355 1.00 48.47 103 PRO A O 1
ATOM 805 N N . ALA A 1 104 ? 26.679 30.755 8.289 1.00 51.62 104 ALA A N 1
ATOM 806 C CA . ALA A 1 104 ? 25.319 30.832 8.798 1.00 51.62 104 ALA A CA 1
ATOM 807 C C . ALA A 1 104 ? 25.359 31.623 10.112 1.00 51.62 104 ALA A C 1
ATOM 809 O O . ALA A 1 104 ? 26.130 31.301 11.022 1.00 51.62 104 ALA A O 1
ATOM 810 N N . ARG A 1 105 ? 24.612 32.731 10.179 1.00 60.34 105 ARG A N 1
ATOM 811 C CA . ARG A 1 105 ? 24.481 33.462 11.439 1.00 60.34 105 ARG A CA 1
ATOM 812 C C . ARG A 1 105 ? 23.819 32.505 12.420 1.00 60.34 105 ARG A C 1
ATOM 814 O O . ARG A 1 105 ? 22.867 31.830 12.038 1.00 60.34 105 ARG A O 1
ATOM 821 N N . ALA A 1 106 ? 24.285 32.499 13.665 1.00 69.62 106 ALA A N 1
ATOM 822 C CA . ALA A 1 106 ? 23.539 31.862 14.737 1.00 69.62 106 ALA A CA 1
ATOM 823 C C . ALA A 1 106 ? 22.070 32.318 14.683 1.00 69.62 106 ALA A C 1
ATOM 825 O O . ALA A 1 106 ? 21.783 33.505 14.440 1.00 69.62 106 ALA A O 1
ATOM 826 N N . LEU A 1 107 ? 21.161 31.360 14.853 1.00 63.53 107 LEU A N 1
ATOM 827 C CA . LEU A 1 107 ? 19.755 31.658 15.056 1.00 63.53 107 LEU A CA 1
ATOM 828 C C . LEU A 1 107 ? 19.649 32.546 16.300 1.00 63.53 107 LEU A C 1
ATOM 830 O O . LEU A 1 107 ? 20.427 32.424 17.247 1.00 63.53 107 LEU A O 1
ATOM 834 N N . SER A 1 108 ? 18.756 33.529 16.265 1.00 80.25 108 SER A N 1
ATOM 835 C CA . SER A 1 108 ? 18.411 34.224 17.503 1.00 80.25 108 SER A CA 1
ATOM 836 C C . SER A 1 108 ? 17.603 33.291 18.400 1.00 80.25 108 SER A C 1
ATOM 838 O O . SER A 1 108 ? 16.946 32.382 17.907 1.00 80.25 108 SER A O 1
ATOM 840 N N . GLU A 1 109 ? 17.591 33.553 19.702 1.00 78.38 109 GLU A N 1
ATOM 841 C CA . GLU A 1 109 ? 16.821 32.770 20.679 1.00 78.38 109 GLU A CA 1
ATOM 842 C C . GLU A 1 109 ? 15.341 32.607 20.273 1.00 78.38 109 GLU A C 1
ATOM 844 O O . GLU A 1 109 ? 14.771 31.529 20.389 1.00 78.38 109 GLU A O 1
ATOM 849 N N . ALA A 1 110 ? 14.734 33.654 19.699 1.00 69.06 110 ALA A N 1
ATOM 850 C CA . ALA A 1 110 ? 13.364 33.600 19.189 1.00 69.06 110 ALA A CA 1
ATOM 851 C C . ALA A 1 110 ? 13.197 32.668 17.972 1.00 69.06 110 ALA A C 1
ATOM 853 O O . ALA A 1 110 ? 12.139 32.077 17.785 1.00 69.06 110 ALA A O 1
ATOM 854 N N . GLU A 1 111 ? 14.225 32.545 17.133 1.00 60.47 111 GLU A N 1
ATOM 855 C CA . GLU A 1 111 ? 14.213 31.658 15.966 1.00 60.47 111 GLU A CA 1
ATOM 856 C C . GLU A 1 111 ? 14.490 30.208 16.352 1.00 60.47 111 GLU A C 1
ATOM 858 O O . GLU A 1 111 ? 13.886 29.309 15.778 1.00 60.47 111 GLU A O 1
ATOM 863 N N . GLU A 1 112 ? 15.368 29.983 17.330 1.00 71.31 112 GLU A N 1
ATOM 864 C CA . GLU A 1 112 ? 15.586 28.658 17.915 1.00 71.31 112 GLU A CA 1
ATOM 865 C C . GLU A 1 112 ? 14.305 28.150 18.581 1.00 71.31 112 GLU A C 1
ATOM 867 O O . GLU A 1 112 ? 13.911 27.012 18.345 1.00 71.31 112 GLU A O 1
ATOM 872 N N . ALA A 1 113 ? 13.606 29.012 19.327 1.00 70.31 113 ALA A N 1
ATOM 873 C CA . ALA A 1 113 ? 12.311 28.680 19.915 1.00 70.31 113 ALA A CA 1
ATOM 874 C C . ALA A 1 113 ? 11.257 28.342 18.845 1.00 70.31 113 ALA A C 1
ATOM 876 O O . ALA A 1 113 ? 10.601 27.311 18.934 1.00 70.31 113 ALA A O 1
ATOM 877 N N . ALA A 1 114 ? 11.137 29.155 17.789 1.00 59.47 114 ALA A N 1
ATOM 878 C CA . ALA A 1 114 ? 10.189 28.884 16.707 1.00 59.47 114 ALA A CA 1
ATOM 879 C C . ALA A 1 114 ? 10.512 27.592 15.935 1.00 59.47 114 ALA A C 1
ATOM 881 O O . ALA A 1 114 ? 9.602 26.894 15.489 1.00 59.47 114 ALA A O 1
ATOM 882 N N . LEU A 1 115 ? 11.799 27.268 15.758 1.00 67.81 115 LEU A N 1
ATOM 883 C CA . LEU A 1 115 ? 12.215 26.001 15.161 1.00 67.81 115 LEU A CA 1
ATOM 884 C C . LEU A 1 115 ? 11.836 24.821 16.063 1.00 67.81 115 LEU A C 1
ATOM 886 O O . LEU A 1 115 ? 11.292 23.845 15.555 1.00 67.81 115 LEU A O 1
ATOM 890 N N . ALA A 1 116 ? 12.052 24.935 17.376 1.00 71.94 116 ALA A N 1
ATOM 891 C CA . ALA A 1 116 ? 11.665 23.910 18.341 1.00 71.94 116 ALA A CA 1
ATOM 892 C C . ALA A 1 116 ? 10.145 23.659 18.344 1.00 71.94 116 ALA A C 1
ATOM 894 O O . ALA A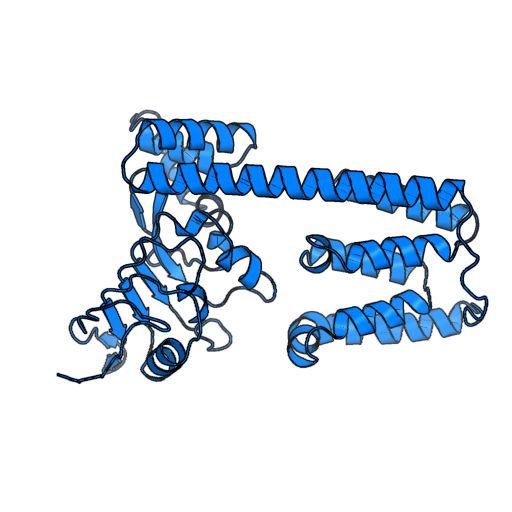 1 116 ? 9.728 22.506 18.290 1.00 71.94 116 ALA A O 1
ATOM 895 N N . ASP A 1 117 ? 9.318 24.712 18.296 1.00 65.06 117 ASP A N 1
ATOM 896 C CA . ASP A 1 117 ? 7.851 24.585 18.212 1.00 65.06 117 ASP A CA 1
ATOM 897 C C . ASP A 1 117 ? 7.408 23.821 16.948 1.00 65.06 117 ASP A C 1
ATOM 899 O O . ASP A 1 117 ? 6.471 23.020 16.966 1.00 65.06 117 ASP A O 1
ATOM 903 N N . VAL A 1 118 ? 8.083 24.065 15.819 1.00 61.66 118 VAL A N 1
ATOM 904 C CA . VAL A 1 118 ? 7.838 23.348 14.559 1.00 61.66 118 VAL A CA 1
ATOM 905 C C . VAL A 1 118 ? 8.258 21.885 14.666 1.00 61.66 118 VAL A C 1
ATOM 907 O O . VAL A 1 118 ? 7.549 21.018 14.151 1.00 61.66 118 VAL A O 1
ATOM 910 N N . GLU A 1 119 ? 9.405 21.606 15.284 1.00 72.19 119 GLU A N 1
ATOM 911 C CA . GLU A 1 119 ? 9.888 20.240 15.493 1.00 72.19 119 GLU A CA 1
ATOM 912 C C . GLU A 1 119 ? 8.931 19.447 16.388 1.00 72.19 119 GLU A C 1
ATOM 914 O O . GLU A 1 119 ? 8.526 18.353 15.999 1.00 72.19 119 GLU A O 1
ATOM 919 N N . GLU A 1 120 ? 8.474 20.030 17.499 1.00 74.19 120 GLU A N 1
ATOM 920 C CA . GLU A 1 120 ? 7.477 19.424 18.389 1.00 74.19 120 GLU A CA 1
ATOM 921 C C . GLU A 1 120 ? 6.154 19.156 17.654 1.00 74.19 120 GLU A C 1
ATOM 923 O O . GLU A 1 120 ? 5.595 18.060 17.735 1.00 74.19 120 GLU A O 1
ATOM 928 N N . ALA A 1 121 ? 5.660 20.124 16.876 1.00 65.75 121 ALA A N 1
ATOM 929 C CA . ALA A 1 121 ? 4.439 19.949 16.095 1.00 65.75 121 ALA A CA 1
ATOM 930 C C . ALA A 1 121 ? 4.575 18.848 15.027 1.00 65.75 121 ALA A C 1
ATOM 932 O O . ALA A 1 121 ? 3.612 18.125 14.755 1.00 65.75 121 ALA A O 1
ATOM 933 N N . LEU A 1 122 ? 5.756 18.716 14.415 1.00 66.31 122 LEU A N 1
ATOM 934 C CA . LEU A 1 122 ? 6.041 17.671 13.436 1.00 66.31 122 LEU A CA 1
ATOM 935 C C . LEU A 1 122 ? 6.088 16.289 14.094 1.00 66.31 122 LEU A C 1
ATOM 937 O O . LEU A 1 122 ? 5.496 15.356 13.555 1.00 66.31 122 LEU A O 1
ATOM 941 N N . GLU A 1 123 ? 6.744 16.162 15.247 1.00 74.00 123 GLU A N 1
ATOM 942 C CA . GLU A 1 123 ? 6.794 14.918 16.025 1.00 74.00 123 GLU A CA 1
ATOM 943 C C . GLU A 1 123 ? 5.395 14.493 16.490 1.00 74.00 123 GLU A C 1
ATOM 945 O O . GLU A 1 123 ? 4.997 13.346 16.292 1.00 74.00 123 GLU A O 1
ATOM 950 N N . ALA A 1 124 ? 4.597 15.427 17.015 1.00 74.50 124 ALA A N 1
ATOM 951 C CA . ALA A 1 124 ? 3.217 15.155 17.414 1.00 74.50 124 ALA A CA 1
ATOM 952 C C . ALA A 1 124 ? 2.347 14.699 16.230 1.00 74.50 124 ALA A C 1
ATOM 954 O O . ALA A 1 124 ? 1.534 13.783 16.369 1.00 74.50 124 ALA A O 1
ATOM 955 N N . TRP A 1 125 ? 2.527 15.311 15.055 1.00 76.25 125 TRP A N 1
ATOM 956 C CA . TRP A 1 125 ? 1.839 14.892 13.834 1.00 76.25 125 TRP A CA 1
ATOM 957 C C . TRP A 1 125 ? 2.275 13.494 13.372 1.00 76.25 125 TRP A C 1
ATOM 959 O O . TRP A 1 125 ? 1.421 12.702 12.977 1.00 76.25 125 TRP A O 1
ATOM 969 N N . GLN A 1 126 ? 3.572 13.174 13.439 1.00 72.19 126 GLN A N 1
ATOM 970 C CA . GLN A 1 126 ? 4.089 11.843 13.099 1.00 72.19 126 GLN A CA 1
ATOM 971 C C . GLN A 1 126 ? 3.514 10.771 14.028 1.00 72.19 126 GLN A C 1
ATOM 973 O O . GLN A 1 126 ? 3.030 9.753 13.542 1.00 72.19 126 GLN A O 1
ATOM 978 N N . GLN A 1 127 ? 3.477 11.032 15.336 1.00 76.44 127 GLN A N 1
ATOM 979 C CA . GLN A 1 127 ? 2.900 10.106 16.309 1.00 76.44 127 GLN A CA 1
ATOM 980 C C . GLN A 1 127 ? 1.398 9.878 16.069 1.00 76.44 127 GLN A C 1
ATOM 982 O O . GLN A 1 127 ? 0.944 8.736 16.083 1.00 76.44 127 GLN A O 1
ATOM 987 N N . ASP A 1 128 ? 0.618 10.937 15.809 1.00 77.44 128 ASP A N 1
ATOM 988 C CA . ASP A 1 128 ? -0.811 10.796 15.484 1.00 77.44 128 ASP A CA 1
ATOM 989 C C . ASP A 1 128 ? -1.022 10.004 14.183 1.00 77.44 128 ASP A C 1
ATOM 991 O O . ASP A 1 128 ? -1.930 9.175 14.096 1.00 77.44 128 ASP A O 1
ATOM 995 N N . GLU A 1 129 ? -0.168 10.218 13.179 1.00 77.31 129 GLU A N 1
ATOM 996 C CA . GLU A 1 129 ? -0.197 9.475 11.920 1.00 77.31 129 GLU A CA 1
ATOM 997 C C . GLU A 1 129 ? 0.127 7.988 12.127 1.00 77.31 129 GLU A C 1
ATOM 999 O O . GLU A 1 129 ? -0.610 7.136 11.629 1.00 77.31 129 GLU A O 1
ATOM 1004 N N . GLU A 1 130 ? 1.161 7.659 12.902 1.00 76.94 130 GLU A N 1
ATOM 1005 C CA . GLU A 1 130 ? 1.510 6.279 13.263 1.00 76.94 130 GLU A CA 1
ATOM 1006 C C . GLU A 1 130 ? 0.383 5.596 14.048 1.00 76.94 130 GLU A C 1
ATOM 1008 O O . GLU A 1 130 ? -0.062 4.506 13.679 1.00 76.94 130 GLU A O 1
ATOM 1013 N N . ASP A 1 131 ? -0.165 6.259 15.070 1.00 83.44 131 ASP A N 1
ATOM 1014 C CA . ASP A 1 131 ? -1.296 5.754 15.857 1.00 83.44 131 ASP A CA 1
ATOM 1015 C C . ASP A 1 131 ? -2.542 5.545 14.982 1.00 83.44 131 ASP A C 1
ATOM 1017 O O . ASP A 1 131 ? -3.354 4.629 15.181 1.00 83.44 131 ASP A O 1
ATOM 1021 N N . ARG A 1 132 ? -2.742 6.418 13.994 1.00 86.44 132 ARG A N 1
ATOM 1022 C CA . ARG A 1 132 ? -3.832 6.315 13.025 1.00 86.44 132 ARG A CA 1
ATOM 1023 C C . ARG A 1 132 ? -3.637 5.133 12.082 1.00 86.44 132 ARG A C 1
ATOM 1025 O O . ARG A 1 132 ? -4.588 4.367 11.908 1.00 86.44 132 ARG A O 1
ATOM 1032 N N . LEU A 1 133 ? -2.451 4.977 11.498 1.00 82.44 133 LEU A N 1
ATOM 1033 C CA . LEU A 1 133 ? -2.111 3.857 10.620 1.00 82.44 133 LEU A CA 1
ATOM 1034 C C . LEU A 1 133 ? -2.176 2.530 11.377 1.00 82.44 133 LEU A C 1
ATOM 1036 O O . LEU A 1 133 ? -2.757 1.575 10.869 1.00 82.44 133 LEU A O 1
ATOM 1040 N N . GLY A 1 134 ? -1.710 2.485 12.627 1.00 86.31 134 GLY A N 1
ATOM 1041 C CA . GLY A 1 134 ? -1.822 1.311 13.493 1.00 86.31 134 GLY A CA 1
ATOM 1042 C C . GLY A 1 134 ? -3.276 0.908 13.764 1.00 86.31 134 GLY A C 1
ATOM 1043 O O . GLY A 1 134 ? -3.624 -0.276 13.695 1.00 86.31 134 GLY A O 1
ATOM 1044 N N . ARG A 1 135 ? -4.167 1.882 14.002 1.00 90.06 135 ARG A N 1
ATOM 1045 C CA . ARG A 1 135 ? -5.616 1.630 14.131 1.00 90.06 135 ARG A CA 1
ATOM 1046 C C . ARG A 1 135 ? -6.227 1.114 12.827 1.00 90.06 135 ARG A C 1
ATOM 1048 O O . ARG A 1 135 ? -6.982 0.143 12.865 1.00 90.06 135 ARG A O 1
ATOM 1055 N N . GLU A 1 136 ? -5.902 1.731 11.691 1.00 91.75 136 GLU A N 1
ATOM 1056 C CA . GLU A 1 136 ? -6.367 1.296 10.365 1.00 91.75 136 GLU A CA 1
ATOM 1057 C C . GLU A 1 136 ? -5.891 -0.125 10.035 1.00 91.75 136 GLU A C 1
ATOM 1059 O O . GLU A 1 136 ? -6.708 -0.966 9.661 1.00 91.75 136 GLU A O 1
ATOM 1064 N N . ALA A 1 137 ? -4.614 -0.430 10.275 1.00 90.88 137 ALA A N 1
ATOM 1065 C CA . ALA A 1 137 ? -4.035 -1.761 10.118 1.00 90.88 137 ALA A CA 1
ATOM 1066 C C . ALA A 1 137 ? -4.765 -2.803 10.972 1.00 90.88 137 ALA A C 1
ATOM 1068 O O . ALA A 1 137 ? -5.138 -3.868 10.478 1.00 90.88 137 ALA A O 1
ATOM 1069 N N . SER A 1 138 ? -5.017 -2.489 12.247 1.00 91.62 138 SER A N 1
ATOM 1070 C CA . SER A 1 138 ? -5.751 -3.368 13.162 1.00 91.62 138 SER A CA 1
ATOM 1071 C C . SER A 1 138 ? -7.168 -3.665 12.652 1.00 91.62 138 SER A C 1
ATOM 1073 O O . SER A 1 138 ? -7.575 -4.828 12.584 1.00 91.62 138 SER A O 1
ATOM 1075 N N . MET A 1 139 ? -7.893 -2.637 12.195 1.00 95.06 139 MET A N 1
ATOM 1076 C CA . MET A 1 139 ? -9.226 -2.795 11.602 1.00 95.06 139 MET A CA 1
ATOM 1077 C C . MET A 1 139 ? -9.197 -3.600 10.301 1.00 95.06 139 MET A C 1
ATOM 1079 O O . MET A 1 139 ? -10.034 -4.480 10.118 1.00 95.06 139 MET A O 1
ATOM 1083 N N . LEU A 1 140 ? -8.225 -3.360 9.417 1.00 94.50 140 LEU A N 1
ATOM 1084 C CA . LEU A 1 140 ? -8.040 -4.130 8.185 1.00 94.50 140 LEU A CA 1
ATOM 1085 C C . LEU A 1 140 ? -7.756 -5.609 8.475 1.00 94.50 140 LEU A C 1
ATOM 1087 O O . LEU A 1 140 ? -8.344 -6.481 7.833 1.00 94.50 140 LEU A O 1
ATOM 1091 N N . HIS A 1 141 ? -6.914 -5.913 9.466 1.00 92.19 141 HIS A N 1
ATOM 1092 C CA . HIS A 1 141 ? -6.651 -7.287 9.893 1.00 92.19 141 HIS A CA 1
ATOM 1093 C C . HIS A 1 141 ? -7.906 -7.973 10.453 1.00 92.19 141 HIS A C 1
ATOM 1095 O O . HIS A 1 141 ? -8.203 -9.104 10.056 1.00 92.19 141 HIS A O 1
ATOM 1101 N N . ALA A 1 142 ? -8.663 -7.301 11.326 1.00 93.88 142 ALA A N 1
ATOM 1102 C CA . ALA A 1 142 ? -9.917 -7.826 11.870 1.00 93.88 142 ALA A CA 1
ATOM 1103 C C . ALA A 1 142 ? -10.971 -8.036 10.768 1.00 93.88 142 ALA A C 1
ATOM 1105 O O . ALA A 1 142 ? -11.546 -9.121 10.640 1.00 93.88 142 ALA A O 1
ATOM 1106 N N . ALA A 1 143 ? -11.149 -7.050 9.886 1.00 94.75 143 ALA A N 1
ATOM 1107 C CA . ALA A 1 143 ? -12.054 -7.138 8.747 1.00 94.75 143 ALA A CA 1
ATOM 1108 C C . ALA A 1 143 ? -11.672 -8.294 7.809 1.00 94.75 143 ALA A C 1
ATOM 1110 O O . ALA A 1 143 ? -12.535 -9.079 7.403 1.00 94.75 143 ALA A O 1
ATOM 1111 N N . ALA A 1 144 ? -10.379 -8.469 7.513 1.00 92.94 144 ALA A N 1
ATOM 1112 C CA . ALA A 1 144 ? -9.872 -9.595 6.731 1.00 92.94 144 ALA A CA 1
ATOM 1113 C C . ALA A 1 144 ? -10.129 -10.951 7.414 1.00 92.94 144 ALA A C 1
ATOM 1115 O O . ALA A 1 144 ? -10.358 -11.951 6.727 1.00 92.94 144 ALA A O 1
ATOM 1116 N N . ALA A 1 145 ? -10.132 -10.989 8.751 1.00 93.06 145 ALA A N 1
ATOM 1117 C CA . ALA A 1 145 ? -10.484 -12.160 9.555 1.00 93.06 145 ALA A CA 1
ATOM 1118 C C . ALA A 1 145 ? -11.985 -12.491 9.570 1.00 93.06 145 ALA A C 1
ATOM 1120 O O . ALA A 1 145 ? -12.352 -13.560 10.050 1.00 93.06 145 ALA A O 1
ATOM 1121 N N . GLY A 1 146 ? -12.834 -11.648 8.979 1.00 92.94 146 GLY A N 1
ATOM 1122 C CA . GLY A 1 146 ? -14.275 -11.891 8.896 1.00 92.94 146 GLY A CA 1
ATOM 1123 C C . GLY A 1 146 ? -15.112 -11.037 9.841 1.00 92.94 146 GLY A C 1
ATOM 1124 O O . GLY A 1 146 ? -16.323 -11.202 9.846 1.00 92.94 146 GLY A O 1
ATOM 1125 N N . ASP A 1 147 ? -14.500 -10.130 10.603 1.00 95.50 147 ASP A N 1
ATOM 1126 C CA . ASP A 1 147 ? -15.228 -9.211 11.476 1.00 95.50 147 ASP A CA 1
ATOM 1127 C C . ASP A 1 147 ? -15.995 -8.181 10.622 1.00 95.50 147 ASP A C 1
ATOM 1129 O O . ASP A 1 147 ? -15.399 -7.425 9.846 1.00 95.50 147 ASP A O 1
ATOM 1133 N N . ASP A 1 148 ? -17.329 -8.227 10.660 1.00 93.75 148 ASP A N 1
ATOM 1134 C CA . ASP A 1 148 ? -18.204 -7.302 9.928 1.00 93.75 148 ASP A CA 1
ATOM 1135 C C . ASP A 1 148 ? -18.270 -5.924 10.605 1.00 93.75 148 ASP A C 1
ATOM 1137 O O . ASP A 1 148 ? -18.329 -4.913 9.903 1.00 93.75 148 ASP A O 1
ATOM 1141 N N . ASP A 1 149 ? -18.179 -5.858 11.935 1.00 94.06 149 ASP A N 1
ATOM 1142 C CA . ASP A 1 149 ? -18.209 -4.592 12.670 1.00 94.06 149 ASP A CA 1
ATOM 1143 C C . ASP A 1 149 ? -16.929 -3.799 12.389 1.00 94.06 149 ASP A C 1
ATOM 1145 O O . ASP A 1 149 ? -16.990 -2.617 12.043 1.00 94.06 149 ASP A O 1
ATOM 1149 N N . ALA A 1 150 ? -15.766 -4.461 12.418 1.00 94.94 150 ALA A N 1
ATOM 1150 C CA . ALA A 1 150 ? -14.498 -3.839 12.036 1.00 94.94 150 ALA A CA 1
ATOM 1151 C C . ALA A 1 150 ? -14.509 -3.342 10.579 1.00 94.94 150 ALA A C 1
ATOM 1153 O O . ALA A 1 150 ? -13.970 -2.274 10.285 1.00 94.94 150 ALA A O 1
ATOM 1154 N N . LEU A 1 151 ? -15.147 -4.087 9.667 1.00 95.81 151 LEU A N 1
ATOM 1155 C CA . LEU A 1 151 ? -15.288 -3.692 8.264 1.00 95.81 151 LEU A CA 1
ATOM 1156 C C . LEU A 1 151 ? -16.148 -2.428 8.110 1.00 95.81 151 LEU A C 1
ATOM 1158 O O . LEU A 1 151 ? -15.792 -1.549 7.325 1.00 95.81 151 LEU A O 1
ATOM 1162 N N . LEU A 1 152 ? -17.258 -2.323 8.845 1.00 94.62 152 LEU A N 1
ATOM 1163 C CA . LEU A 1 152 ? -18.134 -1.147 8.812 1.00 94.62 152 LEU A CA 1
ATOM 1164 C C . LEU A 1 152 ? -17.467 0.080 9.444 1.00 94.62 152 LEU A C 1
ATOM 1166 O O . LEU A 1 152 ? -17.519 1.160 8.860 1.00 94.62 152 LEU A O 1
ATOM 1170 N N . VAL A 1 153 ? -16.768 -0.086 10.572 1.00 96.00 153 VAL A N 1
ATOM 1171 C CA . VAL A 1 153 ? -16.001 1.007 11.196 1.00 96.00 153 VAL A CA 1
ATOM 1172 C C . VAL A 1 153 ? -14.894 1.495 10.259 1.00 96.00 153 VAL A C 1
ATOM 1174 O O . VAL A 1 153 ? -14.718 2.702 10.091 1.00 96.00 153 VAL A O 1
ATOM 1177 N N . LEU A 1 154 ? -14.181 0.578 9.595 1.00 96.25 154 LEU A N 1
ATOM 1178 C CA . LEU A 1 154 ? -13.190 0.930 8.579 1.00 96.25 154 LEU A CA 1
ATOM 1179 C C . LEU A 1 154 ? -13.832 1.688 7.408 1.00 96.25 154 LEU A C 1
ATOM 1181 O O . LEU A 1 154 ? -13.280 2.686 6.946 1.00 96.25 154 LEU A O 1
ATOM 1185 N N . ALA A 1 155 ? -14.998 1.241 6.938 1.00 96.94 155 ALA A N 1
ATOM 1186 C CA . ALA A 1 155 ? -15.722 1.901 5.859 1.00 96.94 155 ALA A CA 1
ATOM 1187 C C . ALA A 1 155 ? -16.087 3.351 6.219 1.00 96.94 155 ALA A C 1
ATOM 1189 O O . ALA A 1 155 ? -15.807 4.260 5.434 1.00 96.94 155 ALA A O 1
ATOM 1190 N N . ASP A 1 156 ? -16.636 3.577 7.415 1.00 96.44 156 ASP A N 1
ATOM 1191 C CA . ASP A 1 156 ? -16.999 4.909 7.905 1.00 96.44 156 ASP A CA 1
ATOM 1192 C C . ASP A 1 156 ? -15.765 5.802 8.102 1.00 96.44 156 ASP A C 1
ATOM 1194 O O . ASP A 1 156 ? -15.773 6.971 7.704 1.00 96.44 156 ASP A O 1
ATOM 1198 N N . LEU A 1 157 ? -14.673 5.253 8.648 1.00 94.62 157 LEU A N 1
ATOM 1199 C CA . LEU A 1 157 ? -13.406 5.967 8.827 1.00 94.62 157 LEU A CA 1
ATOM 1200 C C . LEU A 1 157 ? -12.838 6.459 7.490 1.00 94.62 157 LEU A C 1
ATOM 1202 O O . LEU A 1 157 ? -12.440 7.619 7.367 1.00 94.62 157 LEU A O 1
ATOM 1206 N N . LEU A 1 158 ? -12.802 5.581 6.486 1.00 94.81 158 LEU A N 1
ATOM 1207 C CA . LEU A 1 158 ? -12.306 5.902 5.150 1.00 94.81 158 LEU A CA 1
ATOM 1208 C C . LEU A 1 158 ? -13.239 6.895 4.442 1.00 94.81 158 LEU A C 1
ATOM 1210 O O . LEU A 1 158 ? -12.773 7.875 3.856 1.00 94.81 158 LEU A O 1
ATOM 1214 N N . ALA A 1 159 ? -14.557 6.719 4.569 1.00 94.38 159 ALA A N 1
ATOM 1215 C CA . ALA A 1 159 ? -15.544 7.627 3.992 1.00 94.38 159 ALA A CA 1
ATOM 1216 C C . ALA A 1 159 ? -15.454 9.041 4.590 1.00 94.38 159 ALA A C 1
ATOM 1218 O O . ALA A 1 159 ? -15.509 10.023 3.846 1.00 94.38 159 ALA A O 1
ATOM 1219 N N . ALA A 1 160 ? -15.238 9.166 5.904 1.00 91.62 160 ALA A N 1
ATOM 1220 C CA . ALA A 1 160 ? -15.060 10.454 6.579 1.00 91.62 160 ALA A CA 1
ATOM 1221 C C . ALA A 1 160 ? -13.844 11.244 6.059 1.00 91.62 160 ALA A C 1
ATOM 1223 O O . ALA A 1 160 ? -13.833 12.474 6.112 1.00 91.62 160 ALA A O 1
ATOM 1224 N N . ARG A 1 161 ? -12.837 10.553 5.508 1.00 91.12 161 ARG A N 1
ATOM 1225 C CA . ARG A 1 161 ? -11.647 11.154 4.878 1.00 91.12 161 ARG A CA 1
ATOM 1226 C C . ARG A 1 161 ? -11.831 11.445 3.386 1.00 91.12 161 ARG A C 1
ATOM 1228 O O . ARG A 1 161 ? -10.924 11.975 2.750 1.00 91.12 161 ARG A O 1
ATOM 1235 N N . GLY A 1 162 ? -12.985 11.095 2.819 1.00 93.12 162 GLY A N 1
ATOM 1236 C CA . GLY A 1 162 ? -13.223 11.162 1.381 1.00 93.12 162 GLY A CA 1
ATOM 1237 C C . GLY A 1 162 ? -12.464 10.095 0.587 1.00 93.12 162 GLY A C 1
ATOM 1238 O O . GLY A 1 162 ? -12.292 10.259 -0.622 1.00 93.12 162 GLY A O 1
ATOM 1239 N N . ASP A 1 163 ? -12.009 9.019 1.236 1.00 95.31 163 ASP A N 1
ATOM 1240 C CA . ASP A 1 163 ? -11.372 7.893 0.558 1.00 95.31 163 ASP A CA 1
ATOM 1241 C C . ASP A 1 163 ? -12.452 7.017 -0.119 1.00 95.31 163 ASP A C 1
ATOM 1243 O O . ASP A 1 163 ? -13.366 6.524 0.557 1.00 95.31 163 ASP A O 1
ATOM 1247 N N . PRO A 1 164 ? -12.383 6.794 -1.447 1.00 95.75 164 PRO A N 1
ATOM 1248 C CA . PRO A 1 164 ? -13.360 5.981 -2.175 1.00 95.75 164 PRO A CA 1
ATOM 1249 C C . PRO A 1 164 ? -13.426 4.518 -1.709 1.00 95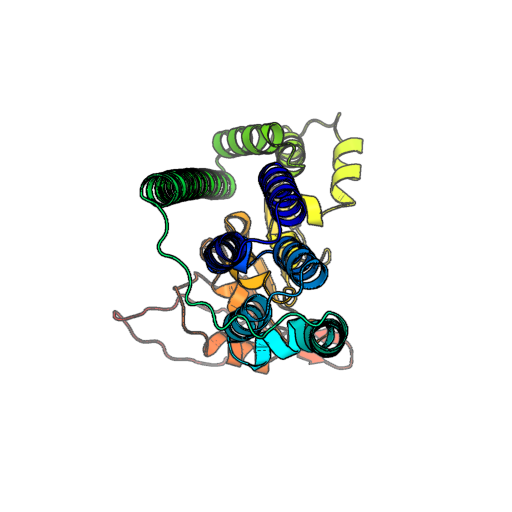.75 164 PRO A C 1
ATOM 1251 O O . PRO A 1 164 ? -14.443 3.859 -1.954 1.00 95.75 164 PRO A O 1
ATOM 1254 N N . ARG A 1 165 ? -12.397 4.007 -1.015 1.00 96.81 165 ARG A N 1
ATOM 1255 C CA . ARG A 1 165 ? -12.436 2.696 -0.351 1.00 96.81 165 ARG A CA 1
ATOM 1256 C C . ARG A 1 165 ? -13.581 2.615 0.656 1.00 96.81 165 ARG A C 1
ATOM 1258 O O . ARG A 1 165 ? -14.248 1.589 0.705 1.00 96.81 165 ARG A O 1
ATOM 1265 N N . GLY A 1 166 ? -13.866 3.685 1.400 1.00 97.25 166 GLY A N 1
ATOM 1266 C CA . GLY A 1 166 ? -14.921 3.682 2.417 1.00 97.25 166 GLY A CA 1
ATOM 1267 C C . GLY A 1 166 ? -16.302 3.388 1.835 1.00 97.25 166 GLY A C 1
ATOM 1268 O O . GLY A 1 166 ? -16.981 2.452 2.252 1.00 9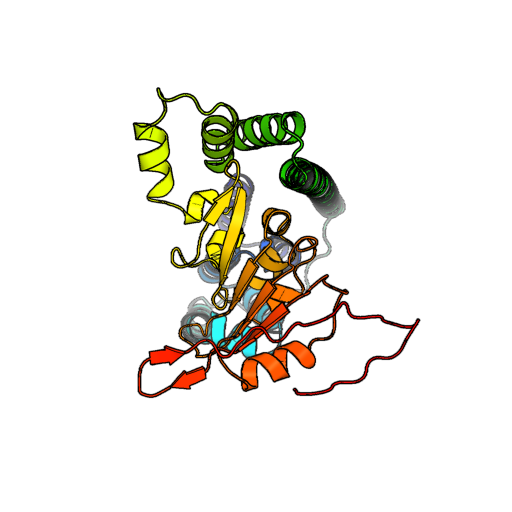7.25 166 GLY A O 1
ATOM 1269 N N . GLU A 1 167 ? -16.675 4.115 0.779 1.00 96.88 167 GLU A N 1
ATOM 1270 C CA . GLU A 1 167 ? -17.936 3.879 0.067 1.00 96.88 167 GLU A CA 1
ATOM 1271 C C . GLU A 1 167 ? -17.990 2.470 -0.546 1.00 96.88 167 GLU A C 1
ATOM 1273 O O . GLU A 1 167 ? -19.020 1.794 -0.501 1.00 96.88 167 GLU A O 1
ATOM 1278 N N . TRP A 1 168 ? -16.878 2.008 -1.118 1.00 97.06 168 TRP A N 1
ATOM 1279 C CA . TRP A 1 168 ? -16.785 0.674 -1.698 1.00 97.06 168 TRP A CA 1
ATOM 1280 C C . TRP A 1 168 ? -17.002 -0.435 -0.660 1.00 97.06 168 TRP A C 1
ATOM 1282 O O . TRP A 1 168 ? -17.807 -1.339 -0.902 1.00 97.06 168 TRP A O 1
ATOM 1292 N N . LEU A 1 169 ? -16.341 -0.346 0.498 1.00 96.69 169 LEU A N 1
ATOM 1293 C CA . LEU A 1 169 ? -16.501 -1.303 1.591 1.00 96.69 169 LEU A CA 1
ATOM 1294 C C . LEU A 1 169 ? -17.932 -1.287 2.126 1.00 96.69 169 LEU A C 1
ATOM 1296 O O . LEU A 1 169 ? -18.519 -2.353 2.283 1.00 96.69 169 LEU A O 1
ATOM 1300 N N . GLN A 1 170 ? -18.540 -0.112 2.305 1.00 95.62 170 GLN A N 1
ATOM 1301 C CA . GLN A 1 170 ? -19.928 0.001 2.759 1.00 95.62 170 GLN A CA 1
ATOM 1302 C C . GLN A 1 170 ? -20.908 -0.671 1.779 1.00 95.62 170 GLN A C 1
ATOM 1304 O O . GLN A 1 170 ? -21.777 -1.445 2.185 1.00 95.62 170 GLN A O 1
ATOM 1309 N N . ILE A 1 171 ? -20.740 -0.446 0.470 1.00 95.44 171 ILE A N 1
ATOM 1310 C CA . ILE A 1 171 ? -21.572 -1.059 -0.582 1.00 95.44 171 ILE A CA 1
ATOM 1311 C C . ILE A 1 171 ? -21.415 -2.586 -0.634 1.00 95.44 171 ILE A C 1
ATOM 1313 O O . ILE A 1 171 ? -22.379 -3.301 -0.943 1.00 95.44 171 ILE A O 1
ATOM 1317 N N . GLU A 1 172 ? -20.203 -3.099 -0.433 1.00 95.19 172 GLU A N 1
ATOM 1318 C CA . GLU A 1 172 ? -19.931 -4.539 -0.460 1.00 95.19 172 GLU A CA 1
ATOM 1319 C C . GLU A 1 172 ? -20.347 -5.224 0.854 1.00 95.19 172 GLU A C 1
ATOM 1321 O O . GLU A 1 172 ? -20.851 -6.343 0.790 1.00 95.19 172 GLU A O 1
ATOM 1326 N N . ALA A 1 173 ? -20.235 -4.549 2.004 1.00 92.38 173 ALA A N 1
ATOM 1327 C CA . ALA A 1 173 ? -20.683 -5.041 3.309 1.00 92.38 173 ALA A CA 1
ATOM 1328 C C . ALA A 1 173 ? -22.215 -5.127 3.401 1.00 92.38 173 ALA A C 1
ATOM 1330 O O . ALA A 1 173 ? -22.758 -6.157 3.790 1.00 92.38 173 ALA A O 1
ATOM 1331 N N . LEU A 1 174 ? -22.931 -4.076 2.982 1.00 89.81 174 LEU A N 1
ATOM 1332 C CA . LEU A 1 174 ? -24.398 -4.040 3.039 1.00 89.81 174 LEU A CA 1
ATOM 1333 C C . LEU A 1 174 ? -25.062 -4.928 1.982 1.00 89.81 174 LEU A C 1
ATOM 1335 O O . LEU A 1 174 ? -26.217 -5.323 2.132 1.00 89.81 174 LEU A O 1
ATOM 1339 N N . GLY A 1 175 ? -24.375 -5.193 0.866 1.00 90.25 175 GLY A N 1
ATOM 1340 C CA . GLY A 1 175 ? -24.899 -6.032 -0.211 1.00 90.25 175 GLY A CA 1
ATOM 1341 C C . GLY A 1 175 ? -26.141 -5.478 -0.928 1.00 90.25 175 GLY A C 1
ATOM 1342 O O . GLY A 1 175 ? -26.701 -6.187 -1.764 1.00 90.25 175 GLY A O 1
ATOM 1343 N N . ASP A 1 176 ? -26.560 -4.233 -0.658 1.00 92.06 176 ASP A N 1
ATOM 1344 C CA . ASP A 1 176 ? -27.822 -3.673 -1.157 1.00 92.06 176 ASP A CA 1
ATOM 1345 C C . ASP A 1 176 ? -27.823 -3.560 -2.703 1.00 92.06 176 ASP A C 1
ATOM 1347 O O . ASP A 1 176 ? -26.995 -2.843 -3.289 1.00 92.06 176 ASP A O 1
ATOM 1351 N N . PRO A 1 177 ? -28.768 -4.230 -3.400 1.00 92.88 177 PRO A N 1
ATOM 1352 C CA . PRO A 1 177 ? -28.915 -4.155 -4.853 1.00 92.88 177 PRO A CA 1
ATOM 1353 C C . PRO A 1 177 ? -29.083 -2.735 -5.410 1.00 92.88 177 PRO A C 1
ATOM 1355 O O . PRO A 1 177 ? -28.761 -2.501 -6.579 1.00 92.88 177 PRO A O 1
ATOM 1358 N N . ARG A 1 178 ? -29.559 -1.774 -4.606 1.00 95.06 178 ARG A N 1
ATOM 1359 C CA . ARG A 1 178 ? -29.746 -0.371 -5.015 1.00 95.06 178 ARG A CA 1
ATOM 1360 C C . ARG A 1 178 ? -28.437 0.307 -5.415 1.00 95.06 178 ARG A C 1
ATOM 1362 O O . ARG A 1 178 ? -28.446 1.191 -6.269 1.00 95.06 178 ARG A O 1
ATOM 1369 N N . HIS A 1 179 ? -27.300 -0.152 -4.893 1.00 95.00 179 HIS A N 1
ATOM 1370 C CA . HIS A 1 179 ? -25.986 0.401 -5.223 1.00 95.00 179 HIS A CA 1
ATOM 1371 C C . HIS A 1 179 ? -25.331 -0.233 -6.460 1.00 95.00 179 HIS A C 1
ATOM 1373 O O . HIS A 1 179 ? -24.161 0.034 -6.732 1.00 95.00 179 HIS A O 1
ATOM 1379 N N . ARG A 1 180 ? -26.046 -1.042 -7.258 1.00 94.25 180 ARG A N 1
ATOM 1380 C CA . ARG A 1 180 ? -25.477 -1.755 -8.421 1.00 94.25 180 ARG A CA 1
ATOM 1381 C C . ARG A 1 180 ? -24.728 -0.848 -9.404 1.00 94.25 180 ARG A C 1
ATOM 1383 O O . ARG A 1 180 ? -23.614 -1.183 -9.810 1.00 94.25 180 ARG A O 1
ATOM 1390 N N . GLU A 1 181 ? -25.310 0.289 -9.785 1.00 95.69 181 GLU A N 1
ATOM 1391 C CA . GLU A 1 181 ? -24.664 1.217 -10.727 1.00 95.69 181 GLU A CA 1
ATOM 1392 C C . GLU A 1 181 ? -23.451 1.912 -10.104 1.00 95.69 181 GLU A C 1
ATOM 1394 O O . GLU A 1 181 ? -22.413 2.052 -10.755 1.00 95.69 181 GLU A O 1
ATOM 1399 N N . ARG A 1 182 ? -23.529 2.269 -8.817 1.00 95.25 182 ARG A N 1
ATOM 1400 C CA . ARG A 1 182 ? -22.400 2.868 -8.098 1.00 95.25 182 ARG A CA 1
ATOM 1401 C C . ARG A 1 182 ? -21.244 1.880 -7.940 1.00 95.25 182 ARG A C 1
ATOM 1403 O O . ARG A 1 182 ? -20.111 2.218 -8.270 1.00 95.25 182 ARG A O 1
ATOM 1410 N N . ARG A 1 183 ? -21.543 0.627 -7.584 1.00 94.12 183 ARG A N 1
ATOM 1411 C CA . ARG A 1 183 ? -20.595 -0.498 -7.549 1.00 94.12 183 ARG A CA 1
ATOM 1412 C C . ARG A 1 183 ? -19.893 -0.675 -8.897 1.00 94.12 183 ARG A C 1
ATOM 1414 O O . ARG A 1 183 ? -18.676 -0.829 -8.956 1.00 94.12 183 ARG A O 1
ATOM 1421 N N . LYS A 1 184 ? -20.646 -0.618 -10.001 1.00 94.44 184 LYS A N 1
ATOM 1422 C CA . LYS A 1 184 ? -20.095 -0.696 -11.363 1.00 94.44 184 LYS A CA 1
ATOM 1423 C C . LYS A 1 184 ? -19.196 0.497 -11.692 1.00 94.44 184 LYS A C 1
ATOM 1425 O O . LYS A 1 184 ? -18.192 0.306 -12.371 1.00 94.44 184 LYS A O 1
ATOM 1430 N N . ALA A 1 185 ? -19.543 1.703 -11.243 1.00 95.44 185 ALA A N 1
ATOM 1431 C CA . ALA A 1 185 ? -18.727 2.896 -11.447 1.00 95.44 185 ALA A CA 1
ATOM 1432 C C . ALA A 1 185 ? -17.393 2.815 -10.688 1.00 95.44 185 ALA A C 1
ATOM 1434 O O . ALA A 1 185 ? -16.353 3.052 -11.297 1.00 95.44 185 ALA A O 1
ATOM 1435 N N . LEU A 1 186 ? -17.415 2.410 -9.414 1.00 94.12 186 LEU A N 1
ATOM 1436 C CA . LEU A 1 186 ? -16.211 2.241 -8.590 1.00 94.12 186 LEU A CA 1
ATOM 1437 C C . LEU A 1 186 ? -15.271 1.171 -9.171 1.00 94.12 186 LEU A C 1
ATOM 1439 O O . LEU A 1 186 ? -14.078 1.410 -9.320 1.00 94.12 186 LEU A O 1
ATOM 1443 N N . ARG A 1 187 ? -15.811 0.039 -9.649 1.00 92.75 187 ARG A N 1
ATOM 1444 C CA . ARG A 1 187 ? -15.021 -1.027 -10.305 1.00 92.75 187 ARG A CA 1
ATOM 1445 C C . ARG A 1 187 ? -14.288 -0.601 -11.581 1.00 92.75 187 ARG A C 1
ATOM 1447 O O . ARG A 1 187 ? -13.429 -1.344 -12.046 1.00 92.75 187 ARG A O 1
ATOM 1454 N N . LYS A 1 188 ? -14.628 0.546 -12.179 1.00 93.44 188 LYS A N 1
ATOM 1455 C CA . LYS A 1 188 ? -13.887 1.085 -13.334 1.00 93.44 188 LYS A CA 1
ATOM 1456 C C . LYS A 1 188 ? -12.568 1.748 -12.938 1.00 93.44 188 LYS A C 1
ATOM 1458 O O . LYS A 1 188 ? -11.791 2.050 -13.834 1.00 93.44 188 LYS A O 1
ATOM 1463 N N . ARG A 1 189 ? -12.353 2.000 -11.644 1.00 92.25 189 ARG A N 1
ATOM 1464 C CA . ARG A 1 189 ? -11.152 2.634 -11.086 1.00 92.25 189 ARG A CA 1
ATOM 1465 C C . ARG A 1 189 ? -10.595 1.785 -9.942 1.00 92.25 189 ARG A C 1
ATOM 1467 O O . ARG A 1 189 ? -10.569 2.245 -8.800 1.00 92.25 189 ARG A O 1
ATOM 1474 N N . PRO A 1 190 ? -10.248 0.512 -10.207 1.00 90.94 190 PRO A N 1
ATOM 1475 C CA . PRO A 1 190 ? -9.791 -0.403 -9.168 1.00 90.94 190 PRO A CA 1
ATOM 1476 C C . PRO A 1 190 ? -8.586 0.140 -8.399 1.00 90.94 190 PRO A C 1
ATOM 1478 O O . PRO A 1 190 ? -8.504 -0.086 -7.203 1.00 90.94 190 PRO A O 1
ATOM 1481 N N . GLU A 1 191 ? -7.706 0.909 -9.039 1.00 91.75 191 GLU A N 1
ATOM 1482 C CA . GLU A 1 191 ? -6.547 1.545 -8.413 1.00 91.75 191 GLU A CA 1
ATOM 1483 C C . GLU A 1 191 ? -6.919 2.461 -7.238 1.00 91.75 191 GLU A C 1
ATOM 1485 O O . GLU A 1 191 ? -6.180 2.533 -6.265 1.00 91.75 191 GLU A O 1
ATOM 1490 N N . GLN A 1 192 ? -8.094 3.099 -7.280 1.00 93.50 192 GLN A N 1
ATOM 1491 C CA . GLN A 1 192 ? -8.586 3.949 -6.189 1.00 93.50 192 GLN A CA 1
ATOM 1492 C C . GLN A 1 192 ? -9.125 3.131 -5.009 1.00 93.50 192 GLN A C 1
ATOM 1494 O O . GLN A 1 192 ? -9.275 3.656 -3.915 1.00 93.50 192 GLN A O 1
ATOM 1499 N N . LEU A 1 193 ? -9.430 1.850 -5.225 1.00 96.06 193 LEU A N 1
ATOM 1500 C CA . LEU A 1 193 ? -9.971 0.944 -4.210 1.00 96.06 193 LEU A CA 1
ATOM 1501 C C . LEU A 1 193 ? -8.878 0.142 -3.492 1.00 96.06 193 LEU A C 1
ATOM 1503 O O . LEU A 1 193 ? -9.189 -0.679 -2.635 1.00 96.06 193 LEU A O 1
ATOM 1507 N N . LEU A 1 194 ? -7.619 0.340 -3.881 1.00 95.75 194 LEU A N 1
ATOM 1508 C CA . LEU A 1 194 ? -6.468 -0.434 -3.419 1.00 95.75 194 LEU A CA 1
ATOM 1509 C C . LEU A 1 194 ? -5.551 0.339 -2.472 1.00 95.75 194 LEU A C 1
ATOM 1511 O O . LEU A 1 194 ? -4.527 -0.209 -2.076 1.00 95.75 194 LEU A O 1
ATOM 1515 N N . GLY A 1 195 ? -5.890 1.594 -2.161 1.00 94.12 195 GLY A N 1
ATOM 1516 C CA . GLY A 1 195 ? -5.053 2.469 -1.346 1.00 94.12 195 GLY A CA 1
ATOM 1517 C C . GLY A 1 195 ? -3.634 2.528 -1.904 1.00 94.12 195 GLY A C 1
ATOM 1518 O O . GLY A 1 195 ? -3.447 2.806 -3.096 1.00 94.12 195 GLY A O 1
ATOM 1519 N N . ASP A 1 196 ? -2.633 2.220 -1.083 1.00 94.38 196 ASP A N 1
ATOM 1520 C CA . ASP A 1 196 ? -1.242 2.297 -1.535 1.00 94.38 196 ASP A CA 1
ATOM 1521 C C . ASP A 1 196 ? -0.880 1.205 -2.546 1.00 94.38 196 ASP A C 1
ATOM 1523 O O . ASP A 1 196 ? -0.051 1.444 -3.433 1.00 94.38 196 ASP A O 1
ATOM 1527 N N . LEU A 1 197 ? -1.546 0.043 -2.488 1.00 96.19 197 LEU A N 1
ATOM 1528 C CA . LEU A 1 197 ? -1.305 -1.072 -3.413 1.00 96.19 197 LEU A CA 1
ATOM 1529 C C . LEU A 1 197 ? -1.655 -0.720 -4.857 1.00 96.19 197 LEU A C 1
ATOM 1531 O O . LEU A 1 197 ? -1.161 -1.367 -5.781 1.00 96.19 197 LEU A O 1
ATOM 1535 N N . GLY A 1 198 ? -2.456 0.327 -5.082 1.00 95.06 198 GLY A N 1
ATOM 1536 C CA . GLY A 1 198 ? -2.740 0.842 -6.421 1.00 95.06 198 GLY A CA 1
ATOM 1537 C C . GLY A 1 198 ? -1.478 1.228 -7.207 1.00 95.06 198 GLY A C 1
ATOM 1538 O O . GLY A 1 198 ? -1.514 1.243 -8.435 1.00 95.06 198 GLY A O 1
ATOM 1539 N N . ALA A 1 199 ? -0.353 1.487 -6.526 1.00 93.19 199 ALA A N 1
ATOM 1540 C CA . ALA A 1 199 ? 0.931 1.791 -7.160 1.00 93.19 199 ALA A CA 1
ATOM 1541 C C . ALA A 1 199 ? 1.625 0.570 -7.795 1.00 93.19 199 ALA A C 1
ATOM 1543 O O . ALA A 1 199 ? 2.422 0.745 -8.718 1.00 93.19 199 ALA A O 1
ATOM 1544 N N . VAL A 1 200 ? 1.320 -0.648 -7.330 1.00 94.44 200 VAL A N 1
ATOM 1545 C CA . VAL A 1 200 ? 1.938 -1.902 -7.809 1.00 94.44 200 VAL A CA 1
ATOM 1546 C C . VAL A 1 200 ? 0.949 -2.843 -8.482 1.00 94.44 200 VAL A C 1
ATOM 1548 O O . VAL A 1 200 ? 1.345 -3.679 -9.291 1.00 94.44 200 VAL A O 1
ATOM 1551 N N . ALA A 1 201 ? -0.339 -2.733 -8.164 1.00 95.25 201 ALA A N 1
ATOM 1552 C CA . ALA A 1 201 ? -1.341 -3.687 -8.597 1.00 95.25 201 ALA A CA 1
ATOM 1553 C C . ALA A 1 201 ? -1.774 -3.469 -10.052 1.00 95.25 201 ALA A C 1
ATOM 1555 O O . ALA A 1 201 ? -2.197 -2.390 -10.470 1.00 95.25 201 ALA A O 1
ATOM 1556 N N . LEU A 1 202 ? -1.766 -4.554 -10.817 1.00 93.12 202 LEU A N 1
ATOM 1557 C CA . LEU A 1 202 ? -2.432 -4.648 -12.102 1.00 93.12 202 LEU A CA 1
ATOM 1558 C C . LEU A 1 202 ? -3.901 -5.028 -11.905 1.00 93.12 202 LEU A C 1
ATOM 1560 O O . LEU A 1 202 ? -4.264 -5.839 -11.054 1.00 93.12 202 LEU A O 1
ATOM 1564 N N . GLN A 1 203 ? -4.759 -4.503 -12.779 1.00 92.06 203 GLN A N 1
ATOM 1565 C CA . GLN A 1 203 ? -6.167 -4.902 -12.823 1.00 92.06 203 GLN A CA 1
ATOM 1566 C C . GLN A 1 203 ? -6.332 -6.390 -13.187 1.00 92.06 203 GLN A C 1
ATOM 1568 O O . GLN A 1 203 ? -7.281 -7.045 -12.750 1.00 92.06 203 GLN A O 1
ATOM 1573 N N . ALA A 1 204 ? -5.416 -6.936 -13.992 1.00 89.50 204 ALA A N 1
ATOM 1574 C CA . ALA A 1 204 ? -5.359 -8.368 -14.250 1.00 89.50 204 ALA A CA 1
ATOM 1575 C C . ALA A 1 204 ? -5.012 -9.104 -12.947 1.00 89.50 204 ALA A C 1
ATOM 1577 O O . ALA A 1 204 ? -4.077 -8.722 -12.263 1.00 89.50 204 ALA A O 1
ATOM 1578 N N . GLY A 1 205 ? -5.775 -10.141 -12.593 1.00 88.69 205 GLY A N 1
ATOM 1579 C CA . GLY A 1 205 ? -5.537 -10.924 -11.371 1.00 88.69 205 GLY A CA 1
ATOM 1580 C C . GLY A 1 205 ? -6.140 -10.337 -10.089 1.00 88.69 205 GLY A C 1
ATOM 1581 O O . GLY A 1 205 ? -6.189 -11.041 -9.077 1.00 88.69 205 GLY A O 1
ATOM 1582 N N . LEU A 1 206 ? -6.676 -9.112 -10.143 1.00 95.94 206 LEU A N 1
ATOM 1583 C CA . LEU A 1 206 ? -7.331 -8.475 -9.008 1.00 95.94 206 LEU A CA 1
ATOM 1584 C C . LEU A 1 206 ? -8.657 -9.166 -8.653 1.00 95.94 206 LEU A C 1
ATOM 1586 O O . LEU A 1 206 ? -9.558 -9.291 -9.489 1.00 95.94 206 LEU A O 1
ATOM 1590 N N . ARG A 1 207 ? -8.799 -9.597 -7.396 1.00 96.44 207 ARG A N 1
ATOM 1591 C CA . ARG A 1 207 ? -10.055 -10.128 -6.845 1.00 96.44 207 ARG A CA 1
ATOM 1592 C C . ARG A 1 207 ? -10.343 -9.522 -5.483 1.00 96.44 207 ARG A C 1
ATOM 1594 O O . ARG A 1 207 ? -9.457 -9.438 -4.637 1.00 96.44 207 ARG A O 1
ATOM 1601 N N . PHE A 1 208 ? -11.613 -9.195 -5.271 1.00 96.19 208 PHE A N 1
ATOM 1602 C CA . PHE A 1 208 ? -12.114 -8.671 -4.009 1.00 96.19 208 PHE A CA 1
ATOM 1603 C C . PHE A 1 208 ? -12.979 -9.705 -3.282 1.00 96.19 208 PHE A C 1
ATOM 1605 O O . PHE A 1 208 ? -13.708 -10.466 -3.925 1.00 96.19 208 PHE A O 1
ATOM 1612 N N . ARG A 1 209 ? -12.943 -9.691 -1.948 1.00 95.31 209 ARG A N 1
ATOM 1613 C CA . ARG A 1 209 ? -13.871 -10.412 -1.064 1.00 95.31 209 ARG A CA 1
ATOM 1614 C C . ARG A 1 209 ? -14.353 -9.443 0.010 1.00 95.31 209 ARG A C 1
ATOM 1616 O O . ARG A 1 209 ? -13.524 -8.872 0.707 1.00 95.31 209 ARG A O 1
ATOM 1623 N N . ARG A 1 210 ? -15.674 -9.246 0.128 1.00 94.44 210 ARG A N 1
ATOM 1624 C CA . ARG A 1 210 ? -16.271 -8.235 1.032 1.00 94.44 210 ARG A CA 1
ATOM 1625 C C . ARG A 1 210 ? -15.656 -6.837 0.821 1.00 94.44 210 ARG A C 1
ATOM 1627 O O . ARG A 1 210 ? -15.362 -6.121 1.764 1.00 94.44 210 ARG A O 1
ATOM 1634 N N . GLY A 1 211 ? -15.374 -6.493 -0.436 1.00 95.50 211 GLY A N 1
ATOM 1635 C CA . GLY A 1 211 ? -14.719 -5.238 -0.809 1.00 95.50 211 GLY A CA 1
ATOM 1636 C C . GLY A 1 211 ? -13.206 -5.147 -0.544 1.00 95.50 211 GLY A C 1
ATOM 1637 O O . GLY A 1 211 ? -12.582 -4.222 -1.049 1.00 95.50 211 GLY A O 1
ATOM 1638 N N . LEU A 1 212 ? -12.579 -6.111 0.131 1.00 97.06 212 LEU A N 1
ATOM 1639 C CA . LEU A 1 212 ? -11.132 -6.114 0.392 1.00 97.06 212 LEU A CA 1
ATOM 1640 C C . LEU A 1 212 ? -10.348 -6.860 -0.706 1.00 97.06 212 LEU A C 1
ATOM 1642 O O . LEU A 1 212 ? -10.848 -7.878 -1.201 1.00 97.06 212 LEU A O 1
ATOM 1646 N N . PRO A 1 213 ? -9.142 -6.410 -1.103 1.00 97.06 213 PRO A N 1
ATOM 1647 C CA . PRO A 1 213 ? -8.328 -7.097 -2.105 1.00 97.06 213 PRO A CA 1
ATOM 1648 C C . PRO A 1 213 ? -7.700 -8.373 -1.527 1.00 97.06 213 PRO A C 1
ATOM 1650 O O . PRO A 1 213 ? -6.840 -8.316 -0.660 1.00 97.06 213 PRO A O 1
ATOM 1653 N N . VAL A 1 214 ? -8.112 -9.541 -2.026 1.00 97.62 214 VAL A N 1
ATOM 1654 C CA . VAL A 1 214 ? -7.595 -10.851 -1.565 1.00 97.62 214 VAL A CA 1
ATOM 1655 C C . VAL A 1 214 ? -6.611 -11.491 -2.540 1.00 97.62 214 VAL A C 1
ATOM 1657 O O . VAL A 1 214 ? -5.899 -12.429 -2.196 1.00 97.62 214 VAL A O 1
ATOM 1660 N N . SER A 1 215 ? -6.584 -11.013 -3.780 1.00 97.00 215 SER A N 1
ATOM 1661 C CA . SER A 1 215 ? -5.670 -11.476 -4.821 1.00 97.00 215 SER A CA 1
ATOM 1662 C C . SER A 1 215 ? -5.311 -10.301 -5.702 1.00 97.00 215 SER A C 1
ATOM 1664 O O . SER A 1 215 ? -6.218 -9.581 -6.119 1.00 97.00 215 SER A O 1
ATOM 1666 N N . LEU A 1 216 ? -4.036 -10.150 -6.041 1.00 96.75 216 LEU A N 1
ATOM 1667 C CA . LEU A 1 216 ? -3.584 -9.161 -7.015 1.00 96.75 216 LEU A CA 1
ATOM 1668 C C . LEU A 1 216 ? -2.363 -9.661 -7.785 1.00 96.75 216 LEU A C 1
ATOM 1670 O O . LEU A 1 216 ? -1.614 -10.520 -7.316 1.00 96.75 216 LEU A O 1
ATOM 1674 N N . THR A 1 217 ? -2.178 -9.110 -8.979 1.00 96.12 217 THR A N 1
ATOM 1675 C CA . THR A 1 217 ? -0.923 -9.227 -9.715 1.00 96.12 217 THR A CA 1
ATOM 1676 C C . THR A 1 217 ? -0.142 -7.940 -9.509 1.00 96.12 217 THR A C 1
ATOM 1678 O O . THR A 1 217 ? -0.681 -6.873 -9.786 1.00 96.12 217 THR A O 1
ATOM 1681 N N . ALA A 1 218 ? 1.093 -8.022 -9.029 1.00 96.00 218 ALA A N 1
ATOM 1682 C CA . ALA A 1 218 ? 1.957 -6.878 -8.794 1.00 96.00 218 ALA A CA 1
ATOM 1683 C C . ALA A 1 218 ? 3.061 -6.778 -9.847 1.00 96.00 218 ALA A C 1
ATOM 1685 O O . ALA A 1 218 ? 3.580 -7.783 -10.336 1.00 96.00 218 ALA A O 1
ATOM 1686 N N . VAL A 1 219 ? 3.424 -5.545 -10.169 1.00 94.75 219 VAL A N 1
ATOM 1687 C CA . VAL A 1 219 ? 4.613 -5.186 -10.946 1.00 94.75 219 VAL A CA 1
ATOM 1688 C C . VAL A 1 219 ? 5.489 -4.257 -10.125 1.00 94.75 219 VAL A C 1
ATOM 1690 O O . VAL A 1 219 ? 5.047 -3.735 -9.100 1.00 94.75 219 VAL A O 1
ATOM 1693 N N . ALA A 1 220 ? 6.727 -4.062 -10.580 1.00 88.38 220 ALA A N 1
ATOM 1694 C CA . ALA A 1 220 ? 7.665 -3.179 -9.907 1.00 88.38 220 ALA A CA 1
ATOM 1695 C C . ALA A 1 220 ? 7.031 -1.799 -9.637 1.00 88.38 220 ALA A C 1
ATOM 1697 O O . ALA A 1 220 ? 6.511 -1.182 -10.580 1.00 88.38 220 ALA A O 1
ATOM 1698 N N . PRO A 1 221 ? 7.027 -1.329 -8.370 1.00 85.06 221 PRO A N 1
ATOM 1699 C CA . PRO A 1 221 ? 6.559 0.011 -8.050 1.00 85.06 221 PRO A CA 1
ATOM 1700 C C . PRO A 1 221 ? 7.404 1.045 -8.781 1.00 85.06 221 PRO A C 1
ATOM 1702 O O . PRO A 1 221 ? 8.536 0.790 -9.201 1.00 85.06 221 PRO A O 1
ATOM 1705 N N . ARG A 1 222 ? 6.882 2.268 -8.891 1.00 81.75 222 ARG A N 1
ATOM 1706 C CA . ARG A 1 222 ? 7.748 3.375 -9.289 1.00 81.75 222 ARG A CA 1
ATOM 1707 C C . ARG A 1 222 ? 8.823 3.562 -8.217 1.00 81.75 222 ARG A C 1
ATOM 1709 O O . ARG A 1 222 ? 8.553 3.331 -7.034 1.00 81.75 222 ARG A O 1
ATOM 1716 N N . PRO A 1 223 ? 10.014 4.044 -8.599 1.00 70.56 223 PRO A N 1
ATOM 1717 C CA . PRO A 1 223 ? 11.019 4.426 -7.623 1.00 70.56 223 PRO A CA 1
ATOM 1718 C C . PRO A 1 223 ? 10.402 5.332 -6.546 1.00 70.56 223 PRO A C 1
ATOM 1720 O O . PRO A 1 223 ? 9.754 6.327 -6.876 1.00 70.56 223 PRO A O 1
ATOM 1723 N N . GLY A 1 224 ? 10.583 4.959 -5.274 1.00 73.50 224 GLY A N 1
ATOM 1724 C CA . GLY A 1 224 ? 10.058 5.632 -4.074 1.00 73.50 224 GLY A CA 1
ATOM 1725 C C . GLY A 1 224 ? 8.639 5.289 -3.638 1.00 73.50 224 GLY A C 1
ATOM 1726 O O . GLY A 1 224 ? 8.254 5.704 -2.553 1.00 73.50 224 GLY A O 1
ATOM 1727 N N . ASP A 1 225 ? 7.889 4.517 -4.422 1.00 83.56 225 ASP A N 1
ATOM 1728 C CA . ASP A 1 225 ? 6.637 3.932 -3.937 1.00 83.56 225 ASP A CA 1
ATOM 1729 C C . ASP A 1 225 ? 6.888 2.651 -3.131 1.00 83.56 225 ASP A C 1
ATOM 1731 O O . ASP A 1 225 ? 6.028 2.265 -2.350 1.00 83.56 225 ASP A O 1
ATOM 1735 N N . LEU A 1 226 ? 8.054 2.007 -3.290 1.00 85.88 226 LEU A N 1
ATOM 1736 C CA . LEU A 1 226 ? 8.348 0.709 -2.674 1.00 85.88 226 LEU A CA 1
ATOM 1737 C C . LEU A 1 226 ? 8.210 0.733 -1.147 1.00 85.88 226 LEU A C 1
ATOM 1739 O O . LEU A 1 226 ? 7.437 -0.053 -0.620 1.00 85.88 226 LEU A O 1
ATOM 1743 N N . GLU A 1 227 ? 8.894 1.642 -0.447 1.00 86.12 227 GLU A N 1
ATOM 1744 C CA . GLU A 1 227 ? 8.836 1.722 1.025 1.00 86.12 227 GLU A CA 1
ATOM 1745 C C . GLU A 1 227 ? 7.404 1.946 1.525 1.00 86.12 227 GLU A C 1
ATOM 1747 O O . GLU A 1 227 ? 6.925 1.220 2.393 1.00 86.12 227 GLU A O 1
ATOM 1752 N N . ARG A 1 228 ? 6.681 2.892 0.906 1.00 89.00 228 ARG A N 1
ATOM 1753 C CA . ARG A 1 228 ? 5.273 3.170 1.223 1.00 89.00 228 ARG A CA 1
ATOM 1754 C C . ARG A 1 228 ? 4.390 1.945 0.990 1.00 89.00 228 ARG A C 1
ATOM 1756 O O . ARG A 1 228 ? 3.532 1.643 1.808 1.00 89.00 228 ARG A O 1
ATOM 1763 N N . VAL A 1 229 ? 4.591 1.238 -0.121 1.00 93.00 229 VAL A N 1
ATOM 1764 C CA . VAL A 1 229 ? 3.824 0.032 -0.450 1.00 93.00 229 VAL A CA 1
ATOM 1765 C C . VAL A 1 229 ? 4.149 -1.098 0.523 1.00 93.00 229 VAL A C 1
ATOM 1767 O O . VAL A 1 229 ? 3.222 -1.760 0.971 1.00 93.00 229 VAL A O 1
ATOM 1770 N N . LEU A 1 230 ? 5.416 -1.325 0.875 1.00 91.75 230 LEU A N 1
ATOM 1771 C CA . LEU A 1 230 ? 5.828 -2.381 1.810 1.00 91.75 230 LEU A CA 1
ATOM 1772 C C . LEU A 1 230 ? 5.276 -2.165 3.223 1.00 91.75 230 LEU A C 1
ATOM 1774 O O . LEU A 1 230 ? 4.882 -3.133 3.873 1.00 91.75 230 LEU A O 1
ATOM 1778 N N . ALA A 1 231 ? 5.206 -0.909 3.665 1.00 91.00 231 ALA A N 1
ATOM 1779 C CA . ALA A 1 231 ? 4.638 -0.520 4.954 1.00 91.00 231 ALA A CA 1
ATOM 1780 C C . ALA A 1 231 ? 3.102 -0.400 4.935 1.00 91.00 231 ALA A C 1
ATOM 1782 O O . ALA A 1 231 ? 2.491 -0.088 5.953 1.00 91.00 231 ALA A O 1
ATOM 1783 N N . SER A 1 232 ? 2.446 -0.607 3.787 1.00 93.69 232 SER A N 1
ATOM 1784 C CA . SER A 1 232 ? 1.018 -0.318 3.683 1.00 93.69 232 SER A CA 1
ATOM 1785 C C . SER A 1 232 ? 0.160 -1.349 4.426 1.00 93.69 232 SER A C 1
ATOM 1787 O O . SER A 1 232 ? 0.292 -2.557 4.183 1.00 93.69 232 SER A O 1
ATOM 1789 N N . PRO A 1 233 ? -0.806 -0.913 5.255 1.00 94.44 233 PRO A N 1
ATOM 1790 C CA . PRO A 1 233 ? -1.740 -1.822 5.911 1.00 94.44 233 PRO A CA 1
ATOM 1791 C C . PRO A 1 233 ? -2.686 -2.525 4.928 1.00 94.44 233 PRO A C 1
ATOM 1793 O O . PRO A 1 233 ? -3.267 -3.558 5.266 1.00 94.44 233 PRO A O 1
ATOM 1796 N N . ASP A 1 234 ? -2.805 -2.030 3.692 1.00 96.00 234 ASP A N 1
ATOM 1797 C CA . ASP A 1 234 ? -3.632 -2.624 2.636 1.00 96.00 234 ASP A CA 1
ATOM 1798 C C . ASP A 1 234 ? -3.199 -4.045 2.233 1.00 96.00 234 ASP A C 1
ATOM 1800 O O . ASP A 1 234 ? -3.970 -4.767 1.596 1.00 96.00 234 ASP A O 1
ATOM 1804 N N . TRP A 1 235 ? -1.999 -4.487 2.629 1.00 95.94 235 TRP A N 1
ATOM 1805 C CA . TRP A 1 235 ? -1.558 -5.877 2.473 1.00 95.94 235 TRP A CA 1
ATOM 1806 C C . TRP A 1 235 ? -2.294 -6.865 3.381 1.00 95.94 235 TRP A C 1
ATOM 1808 O O . TRP A 1 235 ? -2.353 -8.052 3.056 1.00 95.94 235 TRP A O 1
ATOM 1818 N N . ALA A 1 236 ? -2.882 -6.403 4.488 1.00 95.62 236 ALA A N 1
ATOM 1819 C CA . ALA A 1 236 ? -3.557 -7.242 5.478 1.00 95.62 236 ALA A CA 1
ATOM 1820 C C . ALA A 1 236 ? -4.551 -8.269 4.892 1.00 95.62 236 ALA A C 1
ATOM 1822 O O . ALA A 1 236 ? -4.506 -9.428 5.316 1.00 95.62 236 ALA A O 1
ATOM 1823 N N . PRO A 1 237 ? -5.443 -7.915 3.943 1.00 96.31 237 PRO A N 1
ATOM 1824 C CA . PRO A 1 237 ? -6.367 -8.862 3.318 1.00 96.31 237 PRO A CA 1
ATOM 1825 C C . PRO A 1 237 ? -5.777 -9.731 2.198 1.00 96.31 237 PRO A C 1
ATOM 1827 O O . PRO A 1 237 ? -6.464 -10.656 1.759 1.00 96.31 237 PRO A O 1
ATOM 1830 N N . VAL A 1 238 ? -4.563 -9.460 1.710 1.00 97.19 238 VAL A N 1
ATOM 1831 C CA . VAL A 1 238 ? -4.013 -10.128 0.522 1.00 97.19 238 VAL A CA 1
ATOM 1832 C C . VAL A 1 238 ? -3.613 -11.566 0.853 1.00 97.19 238 VAL A C 1
ATOM 1834 O O . VAL A 1 238 ? -2.742 -11.818 1.679 1.00 97.19 238 VAL A O 1
ATOM 1837 N N . GLU A 1 239 ? -4.238 -12.527 0.170 1.00 95.75 239 GLU A N 1
ATOM 1838 C CA . GLU A 1 239 ? -3.978 -13.965 0.338 1.00 95.75 239 GLU A CA 1
ATOM 1839 C C . GLU A 1 239 ? -3.125 -14.533 -0.802 1.00 95.75 239 GLU A C 1
ATOM 1841 O O . GLU A 1 239 ? -2.432 -15.541 -0.647 1.00 95.75 239 GLU A O 1
ATOM 1846 N N . ARG A 1 240 ? -3.179 -13.884 -1.968 1.00 95.56 240 ARG A N 1
ATOM 1847 C CA . ARG A 1 240 ? -2.495 -14.314 -3.184 1.00 95.56 240 ARG A CA 1
ATOM 1848 C C . ARG A 1 240 ? -1.818 -13.143 -3.884 1.00 95.56 240 ARG A C 1
ATOM 1850 O O . ARG A 1 240 ? -2.485 -12.186 -4.276 1.00 95.56 240 ARG A O 1
ATOM 1857 N N . LEU A 1 241 ? -0.530 -13.301 -4.156 1.00 95.88 241 LEU A N 1
ATOM 1858 C CA . LEU A 1 241 ? 0.287 -12.354 -4.900 1.00 95.88 241 LEU A CA 1
ATOM 1859 C C . LEU A 1 241 ? 0.856 -13.032 -6.146 1.00 95.88 241 LEU A C 1
ATOM 1861 O O . LEU A 1 241 ? 1.490 -14.076 -6.061 1.00 95.88 241 LEU A O 1
ATOM 1865 N N . GLU A 1 242 ? 0.614 -12.462 -7.320 1.00 94.12 242 GLU A N 1
ATOM 1866 C CA . GLU A 1 242 ? 1.319 -12.849 -8.544 1.00 94.12 242 GLU A CA 1
ATOM 1867 C C . GLU A 1 242 ? 2.292 -11.743 -8.921 1.00 94.12 242 GLU A C 1
ATOM 1869 O O . GLU A 1 242 ? 1.870 -10.640 -9.244 1.00 94.12 242 GLU A O 1
ATOM 1874 N N . LEU A 1 243 ? 3.583 -12.029 -8.887 1.00 93.88 243 LEU A N 1
ATOM 1875 C CA . LEU A 1 243 ? 4.619 -11.105 -9.303 1.00 93.88 243 LEU A CA 1
ATOM 1876 C C . LEU A 1 243 ? 4.810 -11.200 -10.812 1.00 93.88 243 LEU A C 1
ATOM 1878 O O . LEU A 1 243 ? 4.823 -12.284 -11.399 1.00 93.88 243 LEU A O 1
ATOM 1882 N N . ARG A 1 244 ? 4.962 -10.047 -11.451 1.00 91.69 244 ARG A N 1
ATOM 1883 C CA . ARG A 1 244 ? 5.319 -9.952 -12.861 1.00 91.69 244 ARG A CA 1
ATOM 1884 C C . ARG A 1 244 ? 6.447 -8.965 -13.052 1.00 91.69 244 ARG A C 1
ATOM 1886 O O . ARG A 1 244 ? 6.520 -7.948 -12.365 1.00 91.69 244 ARG A O 1
ATOM 1893 N N . ALA A 1 245 ? 7.256 -9.256 -14.062 1.00 87.50 245 ALA A N 1
ATOM 1894 C CA . ALA A 1 245 ? 8.230 -8.315 -14.569 1.00 87.50 245 ALA A CA 1
ATOM 1895 C C . ALA A 1 245 ? 7.535 -7.005 -14.977 1.00 87.50 245 ALA A C 1
ATOM 1897 O O . ALA A 1 245 ? 6.532 -7.006 -15.704 1.00 87.50 245 ALA A O 1
ATOM 1898 N N . GLY A 1 246 ? 8.065 -5.886 -14.485 1.00 81.94 246 GLY A N 1
ATOM 1899 C CA . GLY A 1 246 ? 7.677 -4.551 -14.924 1.00 81.94 246 GLY A CA 1
ATOM 1900 C C . GLY A 1 246 ? 8.203 -4.228 -16.327 1.00 81.94 246 GLY A C 1
ATOM 1901 O O . GLY A 1 246 ? 8.688 -5.084 -17.064 1.00 81.94 246 GLY A O 1
ATOM 1902 N N . ARG A 1 247 ? 8.156 -2.946 -16.711 1.00 77.94 247 ARG A N 1
ATOM 1903 C CA . ARG A 1 247 ? 8.736 -2.488 -17.993 1.00 77.94 247 ARG A CA 1
ATOM 1904 C C . ARG A 1 247 ? 10.261 -2.616 -18.043 1.00 77.94 247 ARG A C 1
ATOM 1906 O O . ARG A 1 247 ? 10.808 -2.702 -19.136 1.00 77.94 247 ARG A O 1
ATOM 1913 N N . THR A 1 248 ? 10.914 -2.596 -16.884 1.00 79.62 248 THR A N 1
ATOM 1914 C CA . THR A 1 248 ? 12.366 -2.754 -16.726 1.00 79.62 248 THR A CA 1
ATOM 1915 C C . THR A 1 248 ? 12.806 -4.216 -16.797 1.00 79.62 248 THR A C 1
ATOM 1917 O O . THR A 1 248 ? 13.997 -4.479 -16.879 1.00 79.62 248 THR A O 1
ATOM 1920 N N . GLY A 1 249 ? 11.863 -5.167 -16.800 1.00 83.81 249 GLY A N 1
ATOM 1921 C CA . GLY A 1 249 ? 12.157 -6.594 -16.666 1.00 83.81 249 GLY A CA 1
ATOM 1922 C C . GLY A 1 249 ? 12.274 -7.057 -15.211 1.00 83.81 249 GLY A C 1
ATOM 1923 O O . GLY A 1 249 ? 12.224 -8.253 -14.960 1.00 83.81 249 GLY A O 1
ATOM 1924 N N . GLU A 1 250 ? 12.352 -6.131 -14.254 1.00 86.50 250 GLU A N 1
ATOM 1925 C CA . GLU A 1 250 ? 12.506 -6.454 -12.835 1.00 86.50 250 GLU A CA 1
ATOM 1926 C C . GLU A 1 250 ? 11.216 -7.013 -12.237 1.00 86.50 250 GLU A C 1
ATOM 1928 O O . GLU A 1 250 ? 10.112 -6.504 -12.483 1.00 86.50 250 GLU A O 1
ATOM 1933 N N . VAL A 1 251 ? 11.377 -8.053 -11.423 1.00 89.94 251 VAL A N 1
ATOM 1934 C CA . VAL A 1 251 ? 10.310 -8.696 -10.660 1.00 89.94 251 VAL A CA 1
ATOM 1935 C C . VAL A 1 251 ? 10.428 -8.224 -9.213 1.00 89.94 251 VAL A C 1
ATOM 1937 O O . VAL A 1 251 ? 11.478 -8.433 -8.613 1.00 89.94 251 VAL A O 1
ATOM 1940 N N . PRO A 1 252 ? 9.389 -7.604 -8.632 1.00 91.81 252 PRO A N 1
ATOM 1941 C CA . PRO A 1 252 ? 9.492 -6.986 -7.312 1.00 91.81 252 PRO A CA 1
ATOM 1942 C C . PRO A 1 252 ? 9.296 -8.019 -6.199 1.00 91.81 252 PRO A C 1
ATOM 1944 O O . PRO A 1 252 ? 8.247 -8.071 -5.548 1.00 91.81 252 PRO A O 1
ATOM 1947 N N . VAL A 1 253 ? 10.278 -8.901 -6.036 1.00 91.06 253 VAL A N 1
ATOM 1948 C CA . VAL A 1 253 ? 10.246 -9.993 -5.053 1.00 91.06 253 VAL A CA 1
ATOM 1949 C C . VAL A 1 253 ? 10.143 -9.473 -3.618 1.00 91.06 253 VAL A C 1
ATOM 1951 O O . VAL A 1 253 ? 9.513 -10.117 -2.782 1.00 91.06 253 VAL A O 1
ATOM 1954 N N . GLU A 1 254 ? 10.628 -8.259 -3.356 1.00 92.06 254 GLU A N 1
ATOM 1955 C CA . GLU A 1 254 ? 10.582 -7.590 -2.054 1.00 92.06 254 GLU A CA 1
ATOM 1956 C C . GLU A 1 254 ? 9.150 -7.367 -1.562 1.00 92.06 254 GLU A C 1
ATOM 1958 O O . GLU A 1 254 ? 8.924 -7.317 -0.357 1.00 92.06 254 GLU A O 1
ATOM 1963 N N . LEU A 1 255 ? 8.156 -7.289 -2.459 1.00 93.00 255 LEU A N 1
ATOM 1964 C CA . LEU A 1 255 ? 6.745 -7.142 -2.071 1.00 93.00 255 LEU A CA 1
ATOM 1965 C C . LEU A 1 255 ? 6.227 -8.320 -1.241 1.00 93.00 255 LEU A C 1
ATOM 1967 O O . LEU A 1 255 ? 5.227 -8.177 -0.540 1.00 93.00 255 LEU A O 1
ATOM 1971 N N . VAL A 1 256 ? 6.898 -9.474 -1.297 1.00 91.00 256 VAL A N 1
ATOM 1972 C CA . VAL A 1 256 ? 6.580 -10.611 -0.428 1.00 91.00 256 VAL A CA 1
ATOM 1973 C C . VAL A 1 256 ? 6.901 -10.295 1.033 1.00 91.00 256 VAL A C 1
ATOM 1975 O O . VAL A 1 256 ? 6.235 -10.845 1.898 1.00 91.00 256 VAL A O 1
ATOM 1978 N N . LEU A 1 257 ? 7.837 -9.382 1.312 1.00 90.94 257 LEU A N 1
ATOM 1979 C CA . LEU A 1 257 ? 8.263 -8.980 2.658 1.00 90.94 257 LEU A CA 1
ATOM 1980 C C . LEU A 1 257 ? 7.405 -7.864 3.274 1.00 90.94 257 LEU A C 1
ATOM 1982 O O . LEU A 1 257 ? 7.771 -7.324 4.317 1.00 90.94 257 LEU A O 1
ATOM 1986 N N . ALA A 1 258 ? 6.294 -7.482 2.639 1.00 92.19 258 ALA A N 1
ATOM 1987 C CA . ALA A 1 258 ? 5.447 -6.409 3.143 1.00 92.19 258 ALA A CA 1
ATOM 1988 C C . ALA A 1 258 ? 4.958 -6.693 4.577 1.00 92.19 258 ALA A C 1
ATOM 1990 O O . ALA A 1 258 ? 4.428 -7.769 4.869 1.00 92.19 258 ALA A O 1
ATOM 1991 N N . GLU A 1 259 ? 5.094 -5.706 5.466 1.00 89.38 259 GLU A N 1
ATOM 1992 C CA . GLU A 1 259 ? 4.939 -5.864 6.922 1.00 89.38 259 GLU A CA 1
ATOM 1993 C C . GLU A 1 259 ? 3.564 -6.430 7.316 1.00 89.38 259 GLU A C 1
ATOM 1995 O O . GLU A 1 259 ? 3.424 -7.273 8.212 1.00 89.38 259 GLU A O 1
ATOM 2000 N N . HIS A 1 260 ? 2.529 -5.992 6.603 1.00 91.62 260 HIS A N 1
ATOM 2001 C CA . HIS A 1 260 ? 1.147 -6.360 6.877 1.00 91.62 260 HIS A CA 1
ATOM 2002 C C . HIS A 1 260 ? 0.660 -7.576 6.076 1.00 91.62 260 HIS A C 1
ATOM 2004 O O . HIS A 1 260 ? -0.475 -8.009 6.279 1.00 91.62 260 HIS A O 1
ATOM 2010 N N . ALA A 1 261 ? 1.490 -8.208 5.236 1.00 91.12 261 ALA A N 1
ATOM 2011 C CA . ALA A 1 261 ? 1.120 -9.355 4.392 1.00 91.12 261 ALA A CA 1
ATOM 2012 C C . ALA A 1 261 ? 0.982 -10.691 5.162 1.00 91.12 261 ALA A C 1
ATOM 2014 O O . ALA A 1 261 ? 1.301 -11.770 4.667 1.00 91.12 261 ALA A O 1
ATOM 2015 N N . ARG A 1 262 ? 0.437 -10.658 6.384 1.00 87.25 262 ARG A N 1
ATOM 2016 C CA . ARG A 1 262 ? 0.310 -11.812 7.299 1.00 87.25 262 ARG A CA 1
ATOM 2017 C C . ARG A 1 262 ? -0.625 -12.917 6.805 1.00 87.25 262 ARG A C 1
ATOM 2019 O O . ARG A 1 262 ? -0.672 -13.986 7.404 1.00 87.25 262 ARG A O 1
ATOM 2026 N N . ARG A 1 263 ? -1.414 -12.656 5.763 1.00 89.25 263 ARG A N 1
ATOM 2027 C CA . ARG A 1 263 ? -2.326 -13.631 5.146 1.00 89.25 263 ARG A CA 1
ATOM 2028 C C . ARG A 1 263 ? -1.823 -14.141 3.802 1.00 89.25 263 ARG A C 1
ATOM 2030 O O . ARG A 1 263 ? -2.517 -14.946 3.184 1.00 89.25 263 ARG A O 1
ATOM 2037 N N . LEU A 1 264 ? -0.654 -13.689 3.347 1.00 89.88 264 LEU A N 1
ATOM 2038 C CA . LEU A 1 264 ? -0.104 -14.073 2.059 1.00 89.88 264 LEU A CA 1
ATOM 2039 C C . LEU A 1 264 ? 0.318 -15.543 2.092 1.00 89.88 264 LEU A C 1
ATOM 2041 O O . LEU A 1 264 ? 1.399 -15.881 2.558 1.00 89.88 264 LEU A O 1
ATOM 2045 N N . VAL A 1 265 ? -0.549 -16.410 1.573 1.00 87.19 265 VAL A N 1
ATOM 2046 C CA . VAL A 1 265 ? -0.328 -17.862 1.539 1.00 87.19 265 VAL A CA 1
ATOM 2047 C C . VAL A 1 265 ? 0.190 -18.337 0.190 1.00 87.19 265 VAL A C 1
ATOM 2049 O O . VAL A 1 265 ? 0.783 -19.409 0.099 1.00 87.19 265 VAL A O 1
ATOM 2052 N N . ARG A 1 266 ? -0.013 -17.560 -0.881 1.00 86.31 266 ARG A N 1
ATOM 2053 C CA . ARG A 1 266 ? 0.400 -17.953 -2.231 1.00 86.31 266 ARG A CA 1
ATOM 2054 C C . ARG A 1 266 ? 1.127 -16.840 -2.960 1.00 86.31 266 ARG A C 1
ATOM 2056 O O . ARG A 1 266 ? 0.539 -15.789 -3.210 1.00 86.31 266 ARG A O 1
ATOM 2063 N N . VAL A 1 267 ? 2.333 -17.144 -3.420 1.00 87.44 267 VAL A N 1
ATOM 2064 C CA . VAL A 1 267 ? 3.118 -16.305 -4.324 1.00 87.44 267 VAL A CA 1
ATOM 2065 C C . VAL A 1 267 ? 3.239 -17.008 -5.675 1.00 87.44 267 VAL A C 1
ATOM 2067 O O . VAL A 1 267 ? 3.375 -18.224 -5.756 1.00 87.44 267 VAL A O 1
ATOM 2070 N N . VAL A 1 268 ? 3.133 -16.262 -6.764 1.00 87.19 268 VAL A N 1
ATOM 2071 C CA . VAL A 1 268 ? 3.404 -16.759 -8.117 1.00 87.19 268 VAL A CA 1
ATOM 2072 C C . VAL A 1 268 ? 4.498 -15.889 -8.704 1.00 87.19 268 VAL A C 1
ATOM 2074 O O . VAL A 1 268 ? 4.344 -14.673 -8.713 1.00 87.19 268 VAL A O 1
ATOM 2077 N N . VAL A 1 269 ? 5.576 -16.496 -9.182 1.00 86.88 269 VAL A N 1
ATOM 2078 C CA . VAL A 1 269 ? 6.720 -15.823 -9.800 1.00 86.88 269 VAL A CA 1
ATOM 2079 C C . VAL A 1 269 ? 6.802 -16.174 -11.290 1.00 86.88 269 VAL A C 1
ATOM 2081 O O . VAL A 1 269 ? 6.340 -17.245 -11.703 1.00 86.88 269 VAL A O 1
ATOM 2084 N N . PRO A 1 270 ? 7.317 -15.265 -12.133 1.00 86.56 270 PRO A N 1
ATOM 2085 C CA . PRO A 1 270 ? 7.253 -15.425 -13.581 1.00 86.56 270 PRO A CA 1
ATOM 2086 C C . PRO A 1 270 ? 8.262 -16.427 -14.150 1.00 86.56 270 PRO A C 1
ATOM 2088 O O . PRO A 1 270 ? 8.031 -16.899 -15.258 1.00 86.56 270 PRO A O 1
ATOM 2091 N N . ASP A 1 271 ? 9.342 -16.735 -13.431 1.00 84.75 271 ASP A N 1
ATOM 2092 C CA . ASP A 1 271 ? 10.438 -17.597 -13.882 1.00 84.75 271 ASP A CA 1
ATOM 2093 C C . ASP A 1 271 ? 11.295 -18.092 -12.697 1.00 84.75 271 ASP A C 1
ATOM 2095 O O . ASP A 1 271 ? 11.007 -17.806 -11.530 1.00 84.75 271 ASP A O 1
ATOM 2099 N N . GLN A 1 272 ? 12.302 -18.911 -13.014 1.00 83.19 272 GLN A N 1
ATOM 2100 C CA . GLN A 1 272 ? 13.228 -19.506 -12.051 1.00 83.19 272 GLN A CA 1
ATOM 2101 C C . GLN A 1 272 ? 14.142 -18.455 -11.404 1.00 83.19 272 GLN A C 1
ATOM 2103 O O . GLN A 1 272 ? 14.396 -18.543 -10.208 1.00 83.19 272 GLN A O 1
ATOM 2108 N N . ASP A 1 273 ? 14.571 -17.437 -12.152 1.00 87.25 273 ASP A N 1
ATOM 2109 C CA . ASP A 1 273 ? 15.449 -16.379 -11.638 1.00 87.25 273 ASP A CA 1
ATOM 2110 C C . ASP A 1 273 ? 14.733 -15.570 -10.543 1.00 87.25 273 ASP A C 1
ATOM 2112 O O . ASP A 1 273 ? 15.299 -15.284 -9.489 1.00 87.25 273 ASP A O 1
ATOM 2116 N N . ALA A 1 274 ? 13.446 -15.264 -10.736 1.00 86.38 274 ALA A N 1
ATOM 2117 C CA . ALA A 1 274 ? 12.623 -14.619 -9.718 1.00 86.38 274 ALA A CA 1
ATOM 2118 C C . ALA A 1 274 ? 12.368 -15.510 -8.494 1.00 86.38 274 ALA A C 1
ATOM 2120 O O . ALA A 1 274 ? 12.192 -14.993 -7.390 1.00 86.38 274 ALA A O 1
ATOM 2121 N N . LEU A 1 275 ? 12.325 -16.836 -8.668 1.00 85.12 275 LEU A N 1
ATOM 2122 C CA . LEU A 1 275 ? 12.269 -17.762 -7.538 1.00 85.12 275 LEU A CA 1
ATOM 2123 C C . LEU A 1 275 ? 13.573 -17.715 -6.737 1.00 85.12 275 LEU A C 1
ATOM 2125 O O . LEU A 1 275 ? 13.517 -17.639 -5.517 1.00 85.12 275 LEU A O 1
ATOM 2129 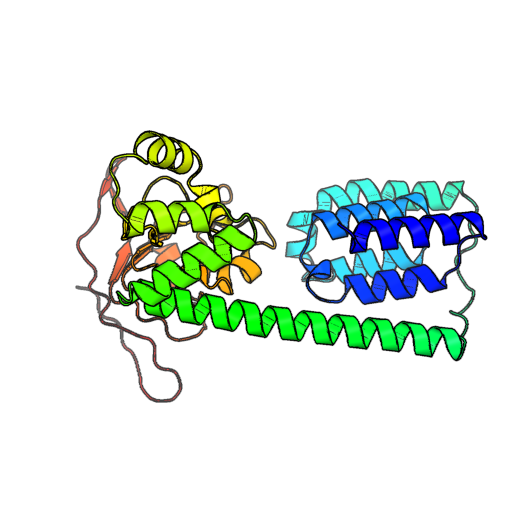N N . GLU A 1 276 ? 14.725 -17.749 -7.402 1.00 85.50 276 GLU A N 1
ATOM 2130 C CA . GLU A 1 276 ? 16.036 -17.679 -6.746 1.00 85.50 276 GLU A CA 1
ATOM 2131 C C . GLU A 1 276 ? 16.203 -16.354 -5.997 1.00 85.50 276 GLU A C 1
ATOM 2133 O O . GLU A 1 276 ? 16.482 -16.367 -4.802 1.00 85.50 276 GLU A O 1
ATOM 2138 N N . ALA A 1 277 ? 15.867 -15.229 -6.634 1.00 87.69 277 ALA A N 1
ATOM 2139 C CA . ALA A 1 277 ? 15.865 -13.922 -5.981 1.00 87.69 277 ALA A CA 1
ATOM 2140 C C . ALA A 1 277 ? 14.932 -13.873 -4.759 1.00 87.69 277 ALA A C 1
ATOM 2142 O O . ALA A 1 277 ? 15.277 -13.271 -3.748 1.00 87.69 277 ALA A O 1
ATOM 2143 N N . LEU A 1 278 ? 13.761 -14.520 -4.830 1.00 85.62 278 LEU A N 1
ATOM 2144 C CA . LEU A 1 278 ? 12.838 -14.633 -3.700 1.00 85.62 278 LEU A CA 1
ATOM 2145 C C . LEU A 1 278 ? 13.419 -15.477 -2.552 1.00 85.62 278 LEU A C 1
ATOM 2147 O O . LEU A 1 278 ? 13.161 -15.166 -1.391 1.00 85.62 278 LEU A O 1
ATOM 2151 N N . LEU A 1 279 ? 14.164 -16.543 -2.858 1.00 83.06 279 LEU A N 1
ATOM 2152 C CA . LEU A 1 279 ? 14.808 -17.406 -1.859 1.00 83.06 279 LEU A CA 1
ATOM 2153 C C . LEU A 1 279 ? 16.010 -16.732 -1.183 1.00 83.06 279 LEU A C 1
ATOM 2155 O O . LEU A 1 279 ? 16.298 -17.048 -0.031 1.00 83.06 279 LEU A O 1
ATOM 2159 N N . ASP A 1 280 ? 16.662 -15.799 -1.875 1.00 86.00 280 ASP A N 1
ATOM 2160 C CA . ASP A 1 280 ? 17.791 -15.016 -1.364 1.00 86.00 280 ASP A CA 1
ATOM 2161 C C . ASP A 1 280 ? 17.359 -13.791 -0.531 1.00 86.00 280 ASP A C 1
ATOM 2163 O O . ASP A 1 280 ? 18.206 -13.085 0.021 1.00 86.00 280 ASP A O 1
ATOM 2167 N N . LEU A 1 281 ? 16.053 -13.511 -0.423 1.00 84.75 281 LEU A N 1
ATOM 2168 C CA . LEU A 1 281 ? 15.558 -12.385 0.368 1.00 84.75 281 LEU A CA 1
ATOM 2169 C C . LEU A 1 281 ? 15.775 -12.594 1.871 1.00 84.75 281 LEU A C 1
ATOM 2171 O O . LEU A 1 281 ? 15.242 -13.523 2.480 1.00 84.75 281 LEU A O 1
ATOM 2175 N N . GLU A 1 282 ? 16.458 -11.639 2.498 1.00 81.94 282 GLU A N 1
ATOM 2176 C CA . GLU A 1 282 ? 16.509 -11.498 3.953 1.00 81.94 282 GLU A CA 1
ATOM 2177 C C . GLU A 1 282 ? 15.338 -10.628 4.437 1.00 81.94 282 GLU A C 1
ATOM 2179 O O . GLU A 1 282 ? 15.122 -9.520 3.942 1.00 81.94 282 GLU A O 1
ATOM 2184 N N . GLY A 1 283 ? 14.563 -11.105 5.416 1.00 75.81 283 GLY A N 1
ATOM 2185 C CA . GLY A 1 283 ? 13.422 -10.344 5.923 1.00 75.81 283 GLY A CA 1
ATOM 2186 C C . GLY A 1 283 ? 12.558 -11.075 6.953 1.00 75.81 283 GLY A C 1
ATOM 2187 O O . GLY A 1 283 ? 12.881 -12.191 7.373 1.00 75.81 283 GLY A O 1
ATOM 2188 N N . PRO A 1 284 ? 11.457 -10.442 7.401 1.00 73.69 284 PRO A N 1
ATOM 2189 C CA . PRO A 1 284 ? 10.527 -11.054 8.339 1.00 73.69 284 PRO A CA 1
ATOM 2190 C C . PRO A 1 284 ? 9.880 -12.305 7.735 1.00 73.69 284 PRO A C 1
ATOM 2192 O O . PRO A 1 284 ? 9.599 -12.374 6.540 1.00 73.69 284 PRO A O 1
ATOM 2195 N N . ALA A 1 285 ? 9.607 -13.298 8.581 1.00 65.25 285 ALA A N 1
ATOM 2196 C CA . ALA A 1 285 ? 8.958 -14.527 8.152 1.00 65.25 285 ALA A CA 1
ATOM 2197 C C . ALA A 1 285 ? 7.527 -14.248 7.665 1.00 65.25 285 ALA A C 1
ATOM 2199 O O . ALA A 1 285 ? 6.663 -13.830 8.440 1.00 65.25 285 ALA A O 1
ATOM 2200 N N . VAL A 1 286 ? 7.264 -14.53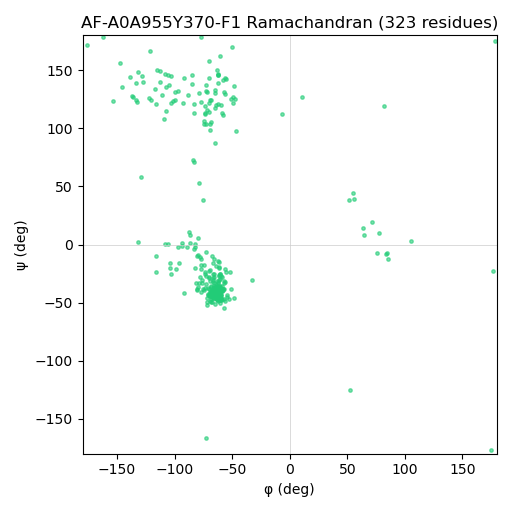2 6.389 1.00 73.00 286 VAL A N 1
ATOM 2201 C CA . VAL A 1 286 ? 5.929 -14.428 5.786 1.00 73.00 286 VAL A CA 1
ATOM 2202 C C . VAL A 1 286 ? 5.351 -15.836 5.615 1.00 73.00 286 VAL A C 1
ATOM 2204 O O . VAL A 1 286 ? 6.086 -16.757 5.246 1.00 73.00 286 VAL A O 1
ATOM 2207 N N . PRO A 1 287 ? 4.059 -16.068 5.918 1.00 71.19 287 PRO A N 1
ATOM 2208 C CA . PRO A 1 287 ? 3.466 -17.405 5.921 1.00 71.19 287 PRO A CA 1
ATOM 2209 C C . PRO A 1 287 ? 3.134 -17.904 4.505 1.00 71.19 287 PRO A C 1
ATOM 2211 O O . PRO A 1 287 ? 2.015 -18.331 4.233 1.00 71.19 287 PRO A O 1
ATOM 2214 N N . VAL A 1 288 ? 4.108 -17.874 3.597 1.00 75.31 288 VAL A N 1
ATOM 2215 C CA . VAL A 1 288 ? 3.942 -18.377 2.234 1.00 75.31 288 VAL A CA 1
ATOM 2216 C C . VAL A 1 288 ? 3.883 -19.908 2.269 1.00 75.31 288 VAL A C 1
ATOM 2218 O O . VAL A 1 288 ? 4.843 -20.573 2.653 1.00 75.31 288 VAL A O 1
ATOM 2221 N N . GLU A 1 289 ? 2.733 -20.464 1.880 1.00 76.00 289 GLU A N 1
ATOM 2222 C CA . GLU A 1 289 ? 2.461 -21.909 1.808 1.00 76.00 289 GLU A CA 1
ATOM 2223 C C . GLU A 1 289 ? 2.666 -22.481 0.397 1.00 76.00 289 GLU A C 1
ATOM 2225 O O . GLU A 1 289 ? 2.653 -23.692 0.167 1.00 76.00 289 GLU A O 1
ATOM 2230 N N . THR A 1 290 ? 2.731 -21.630 -0.622 1.00 74.25 290 THR A N 1
ATOM 2231 C CA . THR A 1 290 ? 2.865 -22.068 -2.014 1.00 74.25 290 THR A CA 1
ATOM 2232 C C . THR A 1 290 ? 3.556 -20.979 -2.823 1.00 74.25 290 THR A C 1
ATOM 2234 O O . THR A 1 290 ? 3.042 -19.865 -2.908 1.00 74.25 290 THR A O 1
ATOM 2237 N N . VAL A 1 291 ? 4.673 -21.317 -3.467 1.00 77.50 291 VAL A N 1
ATOM 2238 C CA . VAL A 1 291 ? 5.298 -20.506 -4.518 1.00 77.50 291 VAL A CA 1
ATOM 2239 C C . VAL A 1 291 ? 5.136 -21.249 -5.834 1.00 77.50 291 VAL A C 1
ATOM 2241 O O . VAL A 1 291 ? 5.438 -22.431 -5.915 1.00 77.50 291 VAL A O 1
ATOM 2244 N N . GLU A 1 292 ? 4.628 -20.593 -6.869 1.00 78.19 292 GLU A N 1
ATOM 2245 C CA . GLU A 1 292 ? 4.485 -21.203 -8.192 1.00 78.19 292 GLU A CA 1
ATOM 2246 C C . GLU A 1 292 ? 5.339 -20.478 -9.213 1.00 78.19 292 GLU A C 1
ATOM 2248 O O . GLU A 1 292 ? 5.268 -19.257 -9.297 1.00 78.19 292 GLU A O 1
ATOM 2253 N N . VAL A 1 293 ? 6.066 -21.227 -10.037 1.00 78.00 293 VAL A N 1
ATOM 2254 C CA . VAL A 1 293 ? 6.816 -20.675 -11.168 1.00 78.00 293 VAL A CA 1
ATOM 2255 C C . VAL A 1 293 ? 5.993 -20.816 -12.448 1.00 78.00 293 VAL A C 1
ATOM 2257 O O . VAL A 1 293 ? 5.433 -21.883 -12.728 1.00 78.00 293 VAL A O 1
ATOM 2260 N N . LEU A 1 294 ? 5.893 -19.744 -13.233 1.00 75.12 294 LEU A N 1
ATOM 2261 C CA . LEU A 1 294 ? 5.309 -19.794 -14.573 1.00 75.12 294 LEU A CA 1
ATOM 2262 C C . LEU A 1 294 ? 6.373 -20.264 -15.577 1.00 75.12 294 LEU A C 1
ATOM 2264 O O . LEU A 1 294 ? 7.391 -19.614 -15.749 1.00 75.12 294 LEU A O 1
ATOM 2268 N N . GLU A 1 295 ? 6.143 -21.370 -16.289 1.00 63.97 295 GLU A N 1
ATOM 2269 C CA . GLU A 1 295 ? 7.053 -21.791 -17.363 1.00 63.97 295 GLU A CA 1
ATOM 2270 C C . GLU A 1 295 ? 6.493 -21.389 -18.739 1.00 63.97 295 GLU A C 1
ATOM 2272 O O . GLU A 1 295 ? 5.327 -21.677 -19.053 1.00 63.97 295 GLU A O 1
ATOM 2277 N N . PRO A 1 296 ? 7.295 -20.751 -19.608 1.00 55.00 296 PRO A N 1
ATOM 2278 C CA . PRO A 1 296 ? 6.915 -20.537 -20.994 1.00 55.00 296 PRO A CA 1
ATOM 2279 C C . PRO A 1 296 ? 7.025 -21.859 -21.770 1.00 55.00 296 PRO A C 1
ATOM 2281 O O . PRO A 1 296 ? 8.113 -22.304 -22.124 1.00 55.00 296 PRO A O 1
ATOM 2284 N N . VAL A 1 297 ? 5.893 -22.484 -22.098 1.00 51.19 297 VAL A N 1
ATOM 2285 C CA . VAL A 1 297 ? 5.837 -23.674 -22.961 1.00 51.19 297 VAL A CA 1
ATOM 2286 C C . VAL A 1 297 ? 5.210 -23.285 -24.300 1.00 51.19 297 VAL A C 1
ATOM 2288 O O . VAL A 1 297 ? 4.011 -23.025 -24.406 1.00 51.19 297 VAL A O 1
ATOM 2291 N N . SER A 1 298 ? 6.035 -23.235 -25.351 1.00 48.66 298 SER A N 1
ATOM 2292 C CA . SER A 1 298 ? 5.590 -23.060 -26.747 1.00 48.66 298 SER A CA 1
ATOM 2293 C C . S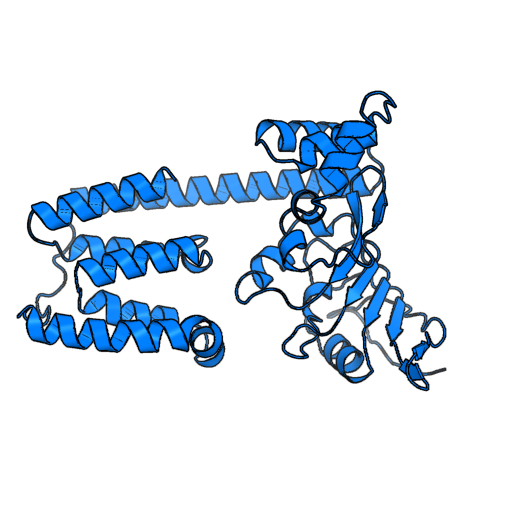ER A 1 298 ? 4.716 -21.814 -26.993 1.00 48.66 298 SER A C 1
ATOM 2295 O O . SER A 1 298 ? 3.686 -21.885 -27.662 1.00 48.66 298 SER A O 1
ATOM 2297 N N . GLY A 1 299 ? 5.106 -20.659 -26.440 1.00 41.00 299 GLY A N 1
ATOM 2298 C CA . GLY A 1 299 ? 4.374 -19.394 -26.613 1.00 41.00 299 GLY A CA 1
ATOM 2299 C C . GLY A 1 299 ? 3.112 -19.260 -25.749 1.00 41.00 299 GLY A C 1
ATOM 2300 O O . GLY A 1 299 ? 2.334 -18.325 -25.936 1.00 41.00 299 GLY A O 1
ATOM 2301 N N . ARG A 1 300 ? 2.898 -20.174 -24.795 1.00 39.31 300 ARG A N 1
ATOM 2302 C CA . ARG A 1 300 ? 1.897 -20.061 -23.728 1.00 39.31 300 ARG A CA 1
ATOM 2303 C C . ARG A 1 300 ? 2.576 -20.276 -22.381 1.00 39.31 300 ARG A C 1
ATOM 2305 O O . ARG A 1 300 ? 3.414 -21.157 -22.246 1.00 39.31 300 ARG A O 1
ATOM 2312 N N . PHE A 1 301 ? 2.194 -19.501 -21.372 1.00 41.84 301 PHE A N 1
ATOM 2313 C CA . PHE A 1 301 ? 2.602 -19.793 -20.000 1.00 41.84 301 PHE A CA 1
ATOM 2314 C C . PHE A 1 301 ? 1.792 -20.994 -19.516 1.00 41.84 301 PHE A C 1
ATOM 2316 O O . PHE A 1 301 ? 0.564 -20.916 -19.404 1.00 41.84 301 PHE A O 1
ATOM 2323 N N . VAL A 1 302 ? 2.460 -22.125 -19.300 1.00 43.00 302 VAL A N 1
ATOM 2324 C CA . VAL A 1 302 ? 1.842 -23.321 -18.733 1.00 43.00 302 VAL A CA 1
ATOM 2325 C C . VAL A 1 302 ? 2.236 -23.372 -17.268 1.00 43.00 302 VAL A C 1
ATOM 2327 O O . VAL A 1 302 ? 3.409 -23.358 -16.912 1.00 43.00 302 VAL A O 1
ATOM 2330 N N . ARG A 1 303 ? 1.225 -23.413 -16.403 1.00 46.34 303 ARG A N 1
ATOM 2331 C CA . ARG A 1 303 ? 1.416 -23.613 -14.972 1.00 46.34 303 ARG A CA 1
ATOM 2332 C C . ARG A 1 303 ? 1.889 -25.051 -14.771 1.00 46.34 303 ARG A C 1
ATOM 2334 O O . ARG A 1 303 ? 1.071 -25.970 -14.873 1.00 46.34 303 ARG A O 1
ATOM 2341 N N . ARG A 1 304 ? 3.182 -25.268 -14.517 1.00 43.91 304 ARG A N 1
ATOM 2342 C CA . ARG A 1 304 ? 3.600 -26.527 -13.892 1.00 43.91 304 ARG A CA 1
ATOM 2343 C C . ARG A 1 304 ? 2.957 -26.603 -12.508 1.00 43.91 304 ARG A C 1
ATOM 2345 O O . ARG A 1 304 ? 2.653 -25.570 -11.919 1.00 43.91 304 ARG A O 1
ATOM 2352 N N . GLY A 1 305 ? 2.610 -27.826 -12.098 1.00 42.62 305 GLY A N 1
ATOM 2353 C CA . GLY A 1 305 ? 1.753 -28.126 -10.946 1.00 42.62 305 GLY A CA 1
ATOM 2354 C C . GLY A 1 305 ? 2.161 -27.416 -9.648 1.00 42.62 305 GLY A C 1
ATOM 2355 O O . GLY A 1 305 ? 3.222 -26.808 -9.584 1.00 42.62 305 GLY A O 1
ATOM 2356 N N . PRO A 1 306 ? 1.320 -27.470 -8.602 1.00 37.53 306 PRO A N 1
ATOM 2357 C CA . PRO A 1 306 ? 1.612 -26.783 -7.351 1.00 37.53 306 PRO A CA 1
ATOM 2358 C C . PRO A 1 306 ? 2.953 -27.275 -6.795 1.00 37.53 306 PRO A C 1
ATOM 2360 O O . PRO A 1 306 ? 3.047 -28.415 -6.341 1.00 37.53 306 PRO A O 1
ATOM 2363 N N . PHE A 1 307 ? 3.980 -26.426 -6.790 1.00 42.00 307 PHE A N 1
ATOM 2364 C CA . PHE A 1 307 ? 5.055 -26.611 -5.828 1.00 42.00 307 PHE A CA 1
ATOM 2365 C C . PHE A 1 307 ? 4.411 -26.289 -4.484 1.00 42.00 307 PHE A C 1
ATOM 2367 O O . PHE A 1 307 ? 4.049 -25.146 -4.211 1.00 42.00 307 PHE A O 1
ATOM 2374 N N . THR A 1 308 ? 4.131 -27.316 -3.686 1.00 37.16 308 THR A N 1
ATOM 2375 C CA . THR A 1 308 ? 3.622 -27.071 -2.339 1.00 37.16 308 THR A CA 1
ATOM 2376 C C . THR A 1 308 ? 4.808 -26.552 -1.540 1.00 37.16 308 THR A C 1
ATOM 2378 O O . THR A 1 308 ? 5.702 -27.322 -1.201 1.00 37.16 308 THR A O 1
ATOM 2381 N N . VAL A 1 309 ? 4.848 -25.246 -1.287 1.00 39.50 309 VAL A N 1
ATOM 2382 C CA . VAL A 1 309 ? 5.853 -24.629 -0.416 1.00 39.50 309 VAL A CA 1
ATOM 2383 C C . VAL A 1 309 ? 5.361 -24.767 1.014 1.00 39.50 309 VAL A C 1
ATOM 2385 O O . VAL A 1 309 ? 4.906 -23.833 1.654 1.00 39.50 309 VAL A O 1
ATOM 2388 N N . LEU A 1 310 ? 5.419 -25.982 1.538 1.00 32.47 310 LEU A N 1
ATOM 2389 C CA . LEU A 1 310 ? 5.390 -26.150 2.984 1.00 32.47 310 LEU A CA 1
ATOM 2390 C C . LEU A 1 310 ? 6.801 -25.718 3.448 1.00 32.47 310 LEU A C 1
ATOM 2392 O O . LEU A 1 310 ? 7.727 -26.485 3.237 1.00 32.47 310 LEU A O 1
ATOM 2396 N N . ARG A 1 311 ? 7.122 -24.562 4.037 1.00 43.31 311 ARG A N 1
ATOM 2397 C CA . ARG A 1 311 ? 6.379 -23.488 4.710 1.00 43.31 311 ARG A CA 1
ATOM 2398 C C . ARG A 1 311 ? 7.428 -22.443 5.200 1.00 43.31 311 ARG A C 1
ATOM 2400 O O . ARG A 1 311 ? 8.619 -22.723 5.131 1.00 43.31 311 ARG A O 1
ATOM 2407 N N . THR A 1 312 ? 6.955 -21.321 5.757 1.00 33.03 312 THR A N 1
ATOM 2408 C CA . THR A 1 312 ? 7.540 -20.374 6.752 1.00 33.03 312 THR A CA 1
ATOM 2409 C C . THR A 1 312 ? 9.033 -20.485 7.142 1.00 33.03 312 THR A C 1
ATOM 2411 O O . THR A 1 312 ? 9.487 -21.505 7.652 1.00 33.03 312 THR A O 1
ATOM 2414 N N . VAL A 1 313 ? 9.737 -19.352 7.014 1.00 29.52 313 VAL A N 1
ATOM 2415 C CA . VAL A 1 313 ? 11.137 -19.080 7.403 1.00 29.52 313 VAL A CA 1
ATOM 2416 C C . VAL A 1 313 ? 11.292 -19.000 8.935 1.00 29.52 313 VAL A C 1
ATOM 2418 O O . VAL A 1 313 ? 10.550 -18.251 9.565 1.00 29.52 313 VAL A O 1
ATOM 2421 N N . GLU A 1 314 ? 12.261 -19.692 9.550 1.00 29.02 314 GLU A N 1
ATOM 2422 C CA . GLU A 1 314 ? 12.679 -19.420 10.941 1.00 29.02 314 GLU A CA 1
ATOM 2423 C C . GLU A 1 314 ? 14.137 -18.929 11.026 1.00 29.02 314 GLU A C 1
ATOM 2425 O O . GLU A 1 314 ? 15.080 -19.610 10.631 1.00 29.02 314 GLU A O 1
ATOM 2430 N N . HIS A 1 315 ? 14.270 -17.721 11.586 1.00 34.75 315 HIS A N 1
ATOM 2431 C CA . HIS A 1 315 ? 15.469 -17.072 12.140 1.00 34.75 315 HIS A CA 1
ATOM 2432 C C . HIS A 1 315 ? 15.777 -17.686 13.544 1.00 34.75 315 HIS A C 1
ATOM 2434 O O . HIS A 1 315 ? 15.033 -18.572 13.955 1.00 34.75 315 HIS A O 1
ATOM 2440 N N . PRO A 1 316 ? 16.842 -17.310 14.294 1.00 33.00 316 PRO A N 1
ATOM 2441 C CA . PRO A 1 316 ? 17.567 -18.211 15.216 1.00 33.00 316 PRO A CA 1
ATOM 2442 C C . PRO A 1 316 ? 16.653 -19.055 16.134 1.00 33.00 316 PRO A C 1
ATOM 2444 O O . PRO A 1 316 ? 16.191 -18.594 17.176 1.00 33.00 316 PRO A O 1
ATOM 2447 N N . GLY A 1 317 ? 16.413 -20.303 15.715 1.00 32.72 317 GLY A N 1
ATOM 2448 C CA . GLY A 1 317 ? 15.425 -21.224 16.291 1.00 32.72 317 GLY A CA 1
ATOM 2449 C C . GLY A 1 317 ? 15.300 -22.566 15.548 1.00 32.72 317 GLY A C 1
ATOM 2450 O O . GLY A 1 317 ? 14.967 -23.569 16.174 1.00 32.72 317 GLY A O 1
ATOM 2451 N N . GLY A 1 318 ? 15.672 -22.651 14.266 1.00 28.11 318 GLY A N 1
ATOM 2452 C CA . GLY A 1 318 ? 15.604 -23.905 13.507 1.00 28.11 318 GLY A CA 1
ATOM 2453 C C . GLY A 1 318 ? 16.161 -23.801 12.085 1.00 28.11 318 GLY A C 1
ATOM 2454 O O . GLY A 1 318 ? 16.526 -22.719 11.642 1.00 28.11 318 GLY A O 1
ATOM 2455 N N . THR A 1 319 ? 16.289 -24.948 11.403 1.00 31.62 319 THR A N 1
ATOM 2456 C CA . THR A 1 319 ? 17.011 -25.144 10.122 1.00 31.62 319 THR A CA 1
ATOM 2457 C C . THR A 1 319 ? 16.059 -25.541 8.985 1.00 31.62 319 THR A C 1
ATOM 2459 O O . THR A 1 319 ? 15.073 -26.232 9.236 1.00 31.62 319 THR A O 1
ATOM 2462 N N . LEU A 1 320 ? 16.386 -25.179 7.735 1.00 36.34 320 LEU A N 1
ATOM 2463 C CA . LEU A 1 320 ? 15.617 -25.523 6.528 1.00 36.34 320 LEU A CA 1
ATOM 2464 C C . LEU A 1 320 ? 16.498 -26.166 5.439 1.00 36.34 320 LEU A C 1
ATOM 2466 O O . LEU A 1 320 ? 17.664 -25.814 5.277 1.00 36.34 320 LEU A O 1
ATOM 2470 N N . GLU A 1 321 ? 15.910 -27.112 4.700 1.00 35.91 321 GLU A N 1
ATOM 2471 C CA . GLU A 1 321 ? 16.515 -27.935 3.644 1.00 35.91 321 GLU A CA 1
ATOM 2472 C C . GLU A 1 321 ? 15.520 -28.052 2.466 1.00 35.91 321 GLU A C 1
ATOM 2474 O O . GLU A 1 321 ? 14.308 -28.124 2.681 1.00 35.91 321 GLU A O 1
ATOM 2479 N N . VAL A 1 322 ? 16.014 -28.072 1.222 1.00 34.16 322 VAL A N 1
ATOM 2480 C CA . VAL A 1 322 ? 15.200 -28.024 -0.011 1.00 34.16 322 VAL A CA 1
ATOM 2481 C C . VAL A 1 322 ? 15.186 -29.384 -0.706 1.00 34.16 322 VAL A C 1
ATOM 2483 O O . VAL A 1 322 ? 16.238 -29.998 -0.891 1.00 34.16 322 VAL A O 1
ATOM 2486 N N . ARG A 1 323 ? 14.012 -29.839 -1.172 1.00 33.22 323 ARG A N 1
ATOM 2487 C CA . ARG A 1 323 ? 13.918 -30.954 -2.130 1.00 33.22 323 ARG A CA 1
ATOM 2488 C C . ARG A 1 323 ? 12.905 -30.691 -3.237 1.00 33.22 323 ARG A C 1
ATOM 2490 O O . ARG A 1 323 ? 11.742 -30.395 -2.984 1.00 33.22 323 ARG A O 1
ATOM 2497 N N . THR A 1 324 ? 13.375 -30.864 -4.464 1.00 38.09 324 THR A N 1
ATOM 2498 C CA . THR A 1 324 ? 12.585 -30.959 -5.692 1.00 38.09 324 THR A CA 1
ATOM 2499 C C . THR A 1 324 ? 11.799 -32.271 -5.721 1.00 38.09 324 THR A C 1
ATOM 2501 O O . THR A 1 324 ? 12.314 -33.299 -5.275 1.00 38.09 324 THR A O 1
ATOM 2504 N N . ALA A 1 325 ? 10.574 -32.240 -6.255 1.00 38.50 325 ALA A N 1
ATOM 2505 C CA . ALA A 1 325 ? 9.873 -33.459 -6.663 1.00 38.50 325 ALA A CA 1
ATOM 2506 C C . ALA A 1 325 ? 10.582 -34.129 -7.850 1.00 38.50 325 ALA A C 1
ATOM 2508 O O . ALA A 1 325 ? 11.098 -33.383 -8.715 1.00 38.50 325 ALA A O 1
#

pLDDT: mean 72.68, std 20.03, range [28.11, 97.62]

Mean predicted aligned error: 13.04 Å

Solvent-accessible surface area (backbone atoms only — not comparable to full-atom values): 17938 Å² total; per-residue (Å²): 106,70,69,55,55,51,50,55,46,52,52,50,52,35,54,72,72,55,72,51,73,67,58,52,57,55,54,50,57,47,44,74,34,86,67,42,61,60,34,66,68,56,45,53,53,49,49,53,49,40,65,75,67,60,51,73,62,55,55,54,48,52,50,52,65,38,58,49,61,67,62,63,34,42,74,73,37,34,69,55,49,65,58,45,51,56,51,48,55,49,48,46,67,71,66,68,63,70,78,84,76,69,73,82,72,78,73,51,74,72,51,50,50,53,50,49,56,49,51,52,53,50,52,54,49,50,52,52,49,50,56,48,50,52,51,51,31,52,30,39,40,40,26,56,72,65,38,62,67,36,36,49,53,47,11,52,57,30,39,75,71,70,37,62,41,8,56,46,25,45,53,42,67,68,60,54,73,88,46,50,67,58,54,56,56,52,65,74,44,55,50,61,55,36,62,60,48,33,64,29,47,38,78,62,68,52,40,68,57,73,55,38,52,32,27,33,22,34,31,44,47,56,93,70,43,50,68,58,42,29,67,26,44,70,33,24,40,22,32,32,43,32,44,30,56,32,98,86,62,49,57,51,53,69,64,67,56,20,75,32,27,74,44,28,32,32,41,32,31,61,33,68,67,53,46,51,56,47,72,71,58,86,72,70,69,42,54,37,42,24,52,36,51,36,40,81,52,93,94,39,76,43,75,60,73,84,46,74,30,84,60,55,67,62,69,104,83,61,88,87,84,90,80,84,132

Secondary structure (DSSP, 8-state):
-HHHHHHHHHHHHHHHT---HHHHHHHHHHHTSTTTTT-HHHHHHHHHHHHHHT-HHHHHHHHHHTTSTHHHHHHHHHHHHHHHHHHHHHHHHHH-PPP--SPPPPPPHHHHHHHHHHHHHHHHHHHHHHHHHHHHHHHHHHHHTT-HHHHHHHHHHHHHTT-HHHHHHHHHHH--GGGHHHHHHHTT-GGGGSGGGGGTEEEEEEEEETTEEEEEEE-PPPTTTHHHHHT-GGGTT--EEEE---TTS---GGGGG-TT-TT--EEEESSHHHHHHHHT--SS-----EEEEEEEETTEEEE----B------SSS--------

Radius of gyration: 24.4 Å; Cα contacts (8 Å, |Δi|>4): 393; chains: 1; bounding box: 61×74×47 Å

Sequence (325 aa):
RAVYEALDAGCREAAASGWDSRWVDLVLLWLARPPFRLSPEICVAMVGLLDRHADPRGLEVAREIAGLSDTAFRERYGGLAALVLPRWAERRAQSGYPAVTRPARALSEAEEAALADVEEALEAWQQDEEDRLGREASMLHAAAAGDDDALLVLADLLAARGDPRGEWLQIEALGDPRHRERRKALRKRPEQLLGDLGAVAL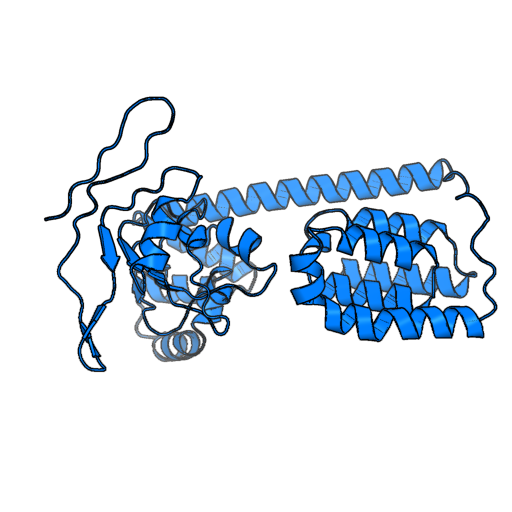QAGLRFRRGLPVSLTAVAPRPGDLERVLASPDWAPVERLELRAGRTGEVPVELVLAEHARRLVRVVVPDQDALEALLDLEGPAVPVETVEVLEPVSGRFVRRGPFTVLRTVEHPGGTLEVRTA

Foldseek 3Di:
DVVVVVLVVVLVVCVVVPHAPVNVVVLLVVCVDPPNLQDPVNVVVSLVSCLVVLAPVSVVSVVVSCVPPVPLSCVQCVVVCVVRVVSSVVCCVVVPDDNPPPDRPPDDPVRVVVSVVVVVVVVVVVVVVVVVQVLLLVLLLCVLVVDLVSLLVNLVVCVVVVQVLSVLLVCLSVVDPVCVVVNVVVLVCVLSNQVLCSQFFDPVFFDDDSSQTQTTEGEDGDRSSVVVLLAHSSLQNHQYYEWDYDPVRDTPLCSLQRPNVQNHQEYEYAADVSVVVNVPDDHDKHWHQWYWYFDDDPNDGDTDDTPGPPGIDDDPPDDDDDDDD